Protein AF-A0A8S9UC37-F1 (afdb_monomer_lite)

pLDDT: mean 93.23, std 8.64, range [55.53, 98.81]

Secondary structure (DSSP, 8-state):
-HHHHHHHHHHHTTS--SS-HHHHHHHHHHTT-HHHHHHHHHTT---HHHHHHHHHHHHHTT-HHHHHHHHHTS-S-HHHHHHHHHHHHHHT-HHHHHHHHHHS---HHHHHHHHHT--SHHHHHHHHTT-SS-HHHHHHHHHHHHTSSS-----HHHHHHHHHHHHHTT-S-HHHHHHHHHHH-

Radius of gyration: 19.65 Å; chains: 1; bounding box: 46×25×57 Å

Organism: Phytophthora infestans (NCBI:txid4787)

Structure (mmCIF, N/CA/C/O backbone):
data_AF-A0A8S9UC37-F1
#
_entry.id   AF-A0A8S9UC37-F1
#
loop_
_atom_site.group_PDB
_atom_site.id
_atom_site.type_symbol
_atom_site.label_atom_id
_atom_site.label_alt_id
_atom_site.label_comp_id
_atom_site.label_asym_id
_atom_site.label_entity_id
_atom_site.label_seq_id
_atom_site.pdbx_PDB_ins_code
_atom_site.Cartn_x
_atom_site.Cartn_y
_atom_site.Cartn_z
_atom_site.occupancy
_atom_site.B_iso_or_equiv
_atom_site.auth_seq_id
_atom_site.auth_comp_id
_atom_site.auth_asym_id
_atom_site.auth_atom_id
_atom_site.pdbx_PDB_model_num
ATOM 1 N N . MET A 1 1 ? -15.842 -9.615 30.401 1.00 56.16 1 MET A N 1
ATOM 2 C CA . MET A 1 1 ? -14.984 -8.544 29.844 1.00 56.16 1 MET A CA 1
ATOM 3 C C . MET A 1 1 ? -15.684 -7.182 29.713 1.00 56.16 1 MET A C 1
ATOM 5 O O . MET A 1 1 ? -14.999 -6.189 29.887 1.00 56.16 1 MET A O 1
ATOM 9 N N . GLY A 1 2 ? -17.007 -7.090 29.486 1.00 69.25 2 GLY A N 1
ATOM 10 C CA . GLY A 1 2 ? -17.680 -5.801 29.212 1.00 69.25 2 GLY A CA 1
ATOM 11 C C . GLY A 1 2 ? -17.675 -4.750 30.337 1.00 69.25 2 GLY A C 1
ATOM 12 O O . GLY A 1 2 ? -17.334 -3.606 30.082 1.00 69.25 2 GLY A O 1
ATOM 13 N N . GLN A 1 3 ? -17.979 -5.119 31.588 1.00 77.38 3 GLN A N 1
ATOM 14 C CA . GLN A 1 3 ? -18.141 -4.126 32.670 1.00 77.38 3 GLN A CA 1
ATOM 15 C C . GLN A 1 3 ? -16.841 -3.389 33.037 1.00 77.38 3 GLN A C 1
ATOM 17 O O . GLN A 1 3 ? -16.865 -2.190 33.283 1.00 77.38 3 GLN A O 1
ATOM 22 N N . VAL A 1 4 ? -15.696 -4.084 33.039 1.00 82.81 4 VAL A N 1
ATOM 23 C CA . VAL A 1 4 ? -14.391 -3.463 33.335 1.00 82.81 4 VAL A CA 1
ATOM 24 C C . VAL A 1 4 ? -13.968 -2.517 32.207 1.00 82.81 4 VAL A C 1
ATOM 26 O O . VAL A 1 4 ? -13.532 -1.402 32.479 1.00 82.81 4 VAL A O 1
ATOM 29 N N . ALA A 1 5 ? -14.143 -2.931 30.946 1.00 83.69 5 ALA A N 1
ATOM 30 C CA . ALA A 1 5 ? -13.851 -2.087 29.787 1.00 83.69 5 ALA A CA 1
ATOM 31 C C . ALA A 1 5 ? -14.729 -0.825 29.764 1.00 83.69 5 ALA A C 1
ATOM 33 O O . ALA A 1 5 ? -14.234 0.257 29.464 1.00 83.69 5 ALA A O 1
ATOM 34 N N . ASP A 1 6 ? -16.001 -0.941 30.151 1.00 83.19 6 ASP A N 1
ATOM 35 C CA . ASP A 1 6 ? -16.931 0.188 30.229 1.00 83.19 6 ASP A CA 1
ATOM 36 C C . ASP A 1 6 ? -16.517 1.222 31.285 1.00 83.19 6 ASP A C 1
ATOM 38 O O . ASP A 1 6 ? -16.594 2.427 31.031 1.00 83.19 6 ASP A O 1
ATOM 42 N N . CYS A 1 7 ? -16.026 0.765 32.443 1.00 83.06 7 CYS A N 1
ATOM 43 C CA . CYS A 1 7 ? -15.493 1.652 33.477 1.00 83.06 7 CYS A CA 1
ATOM 44 C C . CYS A 1 7 ? -14.281 2.450 32.975 1.00 83.06 7 CYS A C 1
ATOM 46 O O . CYS A 1 7 ? -14.187 3.648 33.231 1.00 83.06 7 CYS A O 1
ATOM 48 N N . ILE A 1 8 ? -13.372 1.800 32.240 1.00 86.00 8 ILE A N 1
ATOM 49 C CA . ILE A 1 8 ? -12.149 2.432 31.722 1.00 86.00 8 ILE A CA 1
ATOM 50 C C . ILE A 1 8 ? -12.467 3.360 30.540 1.00 86.00 8 ILE A C 1
ATOM 52 O O . ILE A 1 8 ? -11.929 4.463 30.465 1.00 86.00 8 ILE A O 1
ATOM 56 N N . TYR A 1 9 ? -13.385 2.963 29.653 1.00 84.56 9 TYR A N 1
ATOM 57 C CA . TYR A 1 9 ? -13.811 3.762 28.498 1.00 84.56 9 TYR A CA 1
ATOM 58 C C . TYR A 1 9 ? -14.269 5.165 28.909 1.00 84.56 9 TYR A C 1
ATOM 60 O O . TYR A 1 9 ? -13.834 6.152 28.322 1.00 84.56 9 TYR A O 1
ATOM 68 N N . GLY A 1 10 ? -15.079 5.263 29.970 1.00 78.25 10 GLY A N 1
ATOM 69 C CA . GLY A 1 10 ? -15.561 6.549 30.470 1.00 78.25 10 GLY A CA 1
ATOM 70 C C . GLY A 1 10 ? -14.456 7.485 30.970 1.00 78.25 10 GLY A C 1
ATOM 71 O O . GLY A 1 10 ? -14.670 8.694 30.968 1.00 78.25 10 GLY A O 1
ATOM 72 N N . VAL A 1 11 ? -13.299 6.955 31.380 1.00 82.00 11 VAL A N 1
ATOM 73 C CA . VAL A 1 11 ? -12.124 7.753 31.770 1.00 82.00 11 VAL A CA 1
ATOM 74 C C . VAL A 1 11 ? -11.398 8.256 30.522 1.00 82.00 11 VAL A C 1
ATOM 76 O O . VAL A 1 11 ? -11.174 9.457 30.396 1.00 82.00 11 VAL A O 1
ATOM 79 N N . ILE A 1 12 ? -11.130 7.360 29.566 1.00 79.06 12 ILE A N 1
ATOM 80 C CA . ILE A 1 12 ? -10.406 7.665 28.320 1.00 79.06 12 ILE A CA 1
ATOM 81 C C . ILE A 1 12 ? -11.115 8.754 27.502 1.00 79.06 12 ILE A C 1
ATOM 83 O O . ILE A 1 12 ? -10.455 9.614 26.931 1.00 79.06 12 ILE A O 1
ATOM 87 N N . THR A 1 13 ? -12.451 8.753 27.456 1.00 73.50 13 THR A N 1
ATOM 88 C CA . THR A 1 13 ? -13.213 9.739 26.669 1.00 73.50 13 THR A CA 1
ATOM 89 C C . THR A 1 13 ? -13.468 11.067 27.385 1.00 73.50 13 THR A C 1
ATOM 91 O O . THR A 1 13 ? -13.999 11.983 26.765 1.00 73.50 13 THR A O 1
ATOM 94 N N . LYS A 1 14 ? -13.195 11.162 28.695 1.00 71.31 14 LYS A N 1
ATOM 95 C CA . LYS A 1 14 ? -13.488 12.357 29.512 1.00 71.31 14 LYS A CA 1
ATOM 96 C C . LYS A 1 14 ? -12.249 13.138 29.936 1.00 71.31 14 LYS A C 1
ATOM 98 O O . LYS A 1 14 ? -12.403 14.270 30.382 1.00 71.31 14 LYS A O 1
ATOM 103 N N . GLN A 1 15 ? -11.061 12.543 29.880 1.00 58.41 15 GLN A N 1
ATOM 104 C CA . GLN A 1 15 ? -9.838 13.264 30.214 1.00 58.41 15 GLN A CA 1
ATOM 105 C C . GLN A 1 15 ? -9.460 14.241 29.096 1.00 58.41 15 GLN A C 1
ATOM 107 O O . GLN A 1 15 ? -9.420 13.859 27.927 1.00 58.41 15 GLN A O 1
ATOM 112 N N . ASP A 1 16 ? -9.099 15.467 29.487 1.00 55.53 16 ASP A N 1
ATOM 113 C CA . ASP A 1 16 ? -8.190 16.336 28.730 1.00 55.53 16 ASP A CA 1
ATOM 114 C C . ASP A 1 16 ? -6.805 15.665 28.717 1.00 55.53 16 ASP A C 1
ATOM 116 O O . ASP A 1 16 ? -5.908 16.010 29.486 1.00 55.53 16 ASP A O 1
ATOM 120 N N . ASN A 1 17 ? -6.662 14.598 27.932 1.00 57.28 17 ASN A N 1
ATOM 121 C CA . ASN A 1 17 ? -5.388 13.908 27.772 1.00 57.28 17 ASN A CA 1
ATOM 122 C C . ASN A 1 17 ? -4.424 14.765 26.943 1.00 57.28 17 ASN A C 1
ATOM 124 O O . ASN A 1 17 ? -4.836 15.473 26.026 1.00 57.28 17 ASN A O 1
ATOM 128 N N . GLU A 1 18 ? -3.122 14.628 27.211 1.00 61.69 18 GLU A N 1
ATOM 129 C CA . GLU A 1 18 ? -2.061 15.202 26.366 1.00 61.69 18 GLU A CA 1
ATOM 130 C C . GLU A 1 18 ? -2.131 14.678 24.921 1.00 61.69 18 GLU A C 1
ATOM 132 O O . GLU A 1 18 ? -1.716 15.361 23.989 1.00 61.69 18 GLU A O 1
ATOM 137 N N . THR A 1 19 ? -2.670 13.468 24.732 1.00 64.56 19 THR A N 1
ATOM 138 C CA . THR A 1 19 ? -2.911 12.858 23.421 1.00 64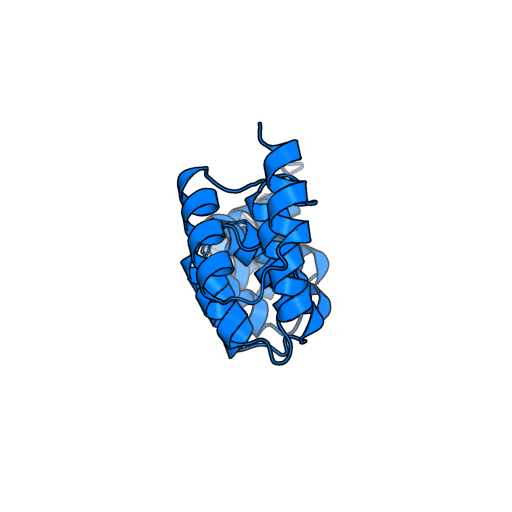.56 19 THR A CA 1
ATOM 139 C C . THR A 1 19 ? -4.410 12.879 23.098 1.00 64.56 19 THR A C 1
ATOM 141 O O . THR A 1 19 ? -5.192 12.277 23.844 1.00 64.56 19 THR A O 1
ATOM 144 N N . PRO A 1 20 ? -4.835 13.526 21.998 1.00 84.94 20 PRO A N 1
ATOM 145 C CA . PRO A 1 20 ? -6.217 13.490 21.531 1.00 84.94 20 PRO A CA 1
ATOM 146 C C . PRO A 1 20 ? -6.745 12.055 21.388 1.00 84.94 20 PRO A C 1
ATOM 148 O O . PRO A 1 20 ? -6.020 11.149 20.976 1.00 84.94 20 PRO A O 1
ATOM 151 N N . PHE A 1 21 ? -8.031 11.833 21.685 1.00 87.06 21 PHE A N 1
ATOM 152 C CA . PHE A 1 21 ? -8.667 10.511 21.556 1.00 87.06 21 PHE A CA 1
ATOM 153 C C . PHE A 1 21 ? -8.484 9.898 20.156 1.00 87.06 21 PHE A C 1
ATOM 155 O O . PHE A 1 21 ? -8.353 8.683 20.010 1.00 87.06 21 PHE A O 1
ATOM 162 N N . GLU A 1 22 ? -8.472 10.738 19.125 1.00 90.19 22 GLU A N 1
ATOM 163 C CA . GLU A 1 22 ? -8.278 10.323 17.737 1.00 90.19 22 GLU A CA 1
ATOM 164 C C . GLU A 1 22 ? -6.894 9.699 17.532 1.00 90.19 22 GLU A C 1
ATOM 166 O O . GLU A 1 22 ? -6.801 8.622 16.946 1.00 90.19 22 GLU A O 1
ATOM 171 N N . ASP A 1 23 ? -5.842 10.304 18.087 1.00 91.50 23 ASP A N 1
ATOM 172 C CA . ASP A 1 23 ? -4.480 9.765 18.039 1.00 91.50 23 ASP A CA 1
ATOM 173 C C . ASP A 1 23 ? -4.388 8.448 18.808 1.00 91.50 23 ASP A C 1
ATOM 175 O O . ASP A 1 23 ? -3.800 7.485 18.320 1.00 91.50 23 ASP A O 1
ATOM 179 N N . PHE A 1 24 ? -5.033 8.357 19.975 1.00 91.56 24 PHE A N 1
ATOM 180 C CA . PHE A 1 24 ? -5.138 7.098 20.714 1.00 91.56 24 PHE A CA 1
ATOM 181 C C . PHE A 1 24 ? -5.794 5.996 19.865 1.00 91.56 24 PHE A C 1
ATOM 183 O O . PHE A 1 24 ? -5.256 4.894 19.756 1.00 91.56 24 PHE A O 1
ATOM 190 N N . PHE A 1 25 ? -6.921 6.294 19.215 1.00 94.75 25 PHE A N 1
ATOM 191 C CA . PHE A 1 25 ? -7.618 5.352 18.338 1.00 94.75 25 PHE A CA 1
ATOM 192 C C . PHE A 1 25 ? -6.752 4.934 17.140 1.00 94.75 25 PHE A C 1
ATOM 194 O O . PHE A 1 25 ? -6.721 3.758 16.778 1.00 94.75 25 PHE A O 1
ATOM 201 N N . VAL A 1 26 ? -6.037 5.876 16.523 1.00 96.31 26 VAL A N 1
ATOM 202 C CA . VAL A 1 26 ? -5.150 5.608 15.382 1.00 96.31 26 VAL A CA 1
ATOM 203 C C . VAL A 1 26 ? -3.938 4.772 15.801 1.00 96.31 26 VAL A C 1
ATOM 205 O O . VAL A 1 26 ? -3.588 3.828 15.094 1.00 96.31 26 VAL A O 1
ATOM 208 N N . ASN A 1 27 ? -3.342 5.046 16.962 1.00 95.62 27 ASN A N 1
ATOM 209 C CA . ASN A 1 27 ? -2.208 4.280 17.486 1.00 95.62 27 ASN A CA 1
ATOM 210 C C . ASN A 1 27 ? -2.609 2.842 17.824 1.00 95.62 27 ASN A C 1
ATOM 212 O O . ASN A 1 27 ? -1.924 1.907 17.423 1.00 95.62 27 ASN A O 1
ATOM 216 N N . LEU A 1 28 ? -3.779 2.643 18.445 1.00 96.75 28 LEU A N 1
ATOM 217 C CA . LEU A 1 28 ? -4.317 1.300 18.689 1.00 96.75 28 LEU A CA 1
ATOM 218 C C . LEU A 1 28 ? -4.424 0.468 17.400 1.00 96.75 28 LEU A C 1
ATOM 220 O O . LEU A 1 28 ? -4.266 -0.755 17.436 1.00 96.75 28 LEU A O 1
ATOM 224 N N . ALA A 1 29 ? -4.716 1.120 16.272 1.00 97.88 29 ALA A N 1
ATOM 225 C CA . ALA A 1 29 ? -4.817 0.462 14.980 1.00 97.88 29 ALA A CA 1
ATOM 226 C C . ALA A 1 29 ? -3.446 0.021 14.442 1.00 97.88 29 ALA A C 1
ATOM 228 O O . ALA A 1 29 ? -3.330 -1.103 13.954 1.00 97.88 29 ALA A O 1
ATOM 229 N N . GLY A 1 30 ? -2.416 0.862 14.577 1.00 97.56 30 GLY A N 1
ATOM 230 C CA . GLY A 1 30 ? -1.025 0.515 14.257 1.00 97.56 30 GLY A CA 1
ATOM 231 C C . GLY A 1 30 ? -0.417 -0.543 15.176 1.00 97.56 30 GLY A C 1
ATOM 232 O O . GLY A 1 30 ? 0.375 -1.374 14.735 1.00 97.56 30 GLY A O 1
ATOM 233 N N . ASP A 1 31 ? -0.847 -0.571 16.434 1.00 97.75 31 ASP A N 1
ATOM 234 C CA . ASP A 1 31 ? -0.403 -1.553 17.426 1.00 97.75 31 ASP A CA 1
ATOM 235 C C . ASP A 1 31 ? -1.137 -2.903 17.308 1.00 97.75 31 ASP A C 1
ATOM 237 O O . ASP A 1 31 ? -0.769 -3.875 17.966 1.00 97.75 31 ASP A O 1
ATOM 241 N N . GLY A 1 32 ? -2.179 -2.988 16.472 1.00 97.69 32 GLY A N 1
ATOM 242 C CA . GLY A 1 32 ? -2.879 -4.242 16.184 1.00 97.69 32 GLY A CA 1
ATOM 243 C C . GLY A 1 32 ? -4.016 -4.595 17.148 1.00 97.69 32 GLY A C 1
ATOM 244 O O . GLY A 1 32 ? -4.500 -5.727 17.136 1.00 97.69 32 GLY A O 1
ATOM 245 N N . TYR A 1 33 ? -4.509 -3.656 17.964 1.00 97.56 33 TYR A N 1
ATOM 246 C CA . TYR A 1 33 ? -5.575 -3.912 18.945 1.00 97.56 33 TYR A CA 1
ATOM 247 C C . TYR A 1 33 ? -6.982 -3.982 18.316 1.00 97.56 33 TYR A C 1
ATOM 249 O O . TYR A 1 33 ? -7.887 -3.224 18.678 1.00 97.56 33 TYR A O 1
ATOM 257 N N . ALA A 1 34 ? -7.204 -4.925 17.395 1.00 97.06 34 ALA A N 1
ATOM 258 C CA . ALA A 1 34 ? -8.442 -5.055 16.619 1.00 97.06 34 ALA A CA 1
ATOM 259 C C . ALA A 1 34 ? -9.710 -5.159 17.486 1.00 97.06 34 ALA A C 1
ATOM 261 O O . ALA A 1 34 ? -10.691 -4.469 17.214 1.00 97.06 34 ALA A O 1
ATOM 262 N N . ASN A 1 35 ? -9.675 -5.940 18.572 1.00 95.69 35 ASN A N 1
ATOM 263 C CA . ASN A 1 35 ? -10.806 -6.074 19.502 1.00 95.69 35 ASN A CA 1
ATOM 264 C C . ASN A 1 35 ? -11.157 -4.748 20.195 1.00 95.69 35 ASN A C 1
ATOM 266 O O . ASN A 1 35 ? -12.332 -4.446 20.411 1.00 95.69 35 ASN A O 1
ATOM 270 N N . THR A 1 36 ? -10.147 -3.942 20.535 1.00 94.69 36 THR A N 1
ATOM 271 C CA . THR A 1 36 ? -10.351 -2.623 21.147 1.00 94.69 36 THR A CA 1
ATOM 272 C C . THR A 1 36 ? -10.946 -1.656 20.132 1.00 94.69 36 THR A C 1
ATOM 274 O O . THR A 1 36 ? -11.923 -0.978 20.444 1.00 94.69 36 THR A O 1
ATOM 277 N N . ILE A 1 37 ? -10.431 -1.635 18.899 1.00 96.19 37 ILE A N 1
ATOM 278 C CA . ILE A 1 37 ? -11.011 -0.811 17.832 1.00 96.19 37 ILE A CA 1
ATOM 279 C C . ILE A 1 37 ? -12.458 -1.236 17.552 1.00 96.19 37 ILE A C 1
ATOM 281 O O . ILE A 1 37 ? -13.329 -0.378 17.424 1.00 96.19 37 ILE A O 1
ATOM 285 N N . GLU A 1 38 ? -12.755 -2.537 17.514 1.00 95.88 38 GLU A N 1
ATOM 286 C CA . GLU A 1 38 ? -14.122 -3.027 17.319 1.00 95.88 38 GLU A CA 1
ATOM 287 C C . GLU A 1 38 ? -15.047 -2.584 18.465 1.00 95.88 38 GLU A C 1
ATOM 289 O O . GLU A 1 38 ? -16.174 -2.135 18.230 1.00 95.88 38 GLU A O 1
ATOM 294 N N . PHE A 1 39 ? -14.571 -2.655 19.711 1.00 94.19 39 PHE A N 1
ATOM 295 C CA . PHE A 1 39 ? -15.300 -2.151 20.871 1.00 94.19 39 PHE A CA 1
ATOM 296 C C . PHE A 1 39 ? -15.603 -0.648 20.746 1.00 94.19 39 PHE A C 1
ATOM 298 O O . PHE A 1 39 ? -16.760 -0.242 20.891 1.00 94.19 39 PHE A O 1
ATOM 305 N N . LEU A 1 40 ? -14.600 0.171 20.411 1.00 94.19 40 LEU A N 1
ATOM 306 C CA . LEU A 1 40 ? -14.755 1.618 20.216 1.00 94.19 40 LEU A CA 1
ATOM 307 C C . LEU A 1 40 ? -15.693 1.932 19.036 1.00 94.19 40 LEU A C 1
ATOM 309 O O . LEU A 1 40 ? -16.574 2.788 19.144 1.00 94.19 40 LEU A O 1
ATOM 313 N N . TYR A 1 41 ? -15.592 1.179 17.940 1.00 95.19 41 TYR A N 1
ATOM 314 C CA . TYR A 1 41 ? -16.503 1.278 16.801 1.00 95.19 41 TYR A CA 1
ATOM 315 C C . TYR A 1 41 ? -17.954 1.017 17.224 1.00 95.19 41 TYR A C 1
ATOM 317 O O . TYR A 1 41 ? -18.850 1.807 16.912 1.00 95.19 41 TYR A O 1
ATOM 325 N N . ARG A 1 42 ? -18.214 -0.052 17.992 1.00 94.50 42 ARG A N 1
ATOM 326 C CA . ARG A 1 42 ? -19.559 -0.374 18.508 1.00 94.50 42 ARG A CA 1
ATOM 327 C C . ARG A 1 42 ? -20.113 0.722 19.426 1.00 94.50 42 ARG A C 1
ATOM 329 O O . ARG A 1 42 ? -21.328 0.914 19.444 1.00 94.50 42 ARG A O 1
ATOM 336 N N . ARG A 1 43 ? -19.245 1.477 20.108 1.00 91.19 43 ARG A N 1
ATOM 337 C CA . ARG A 1 43 ? -19.595 2.606 20.990 1.00 91.19 43 ARG A CA 1
ATOM 338 C C . ARG A 1 43 ? -19.853 3.936 20.279 1.00 91.19 43 ARG A C 1
ATOM 340 O O . ARG A 1 43 ? -20.316 4.866 20.927 1.00 91.19 43 ARG A O 1
ATOM 347 N N . GLY A 1 44 ? -19.653 4.010 18.964 1.00 92.00 44 GLY A N 1
ATOM 348 C CA . GLY A 1 44 ? -20.041 5.177 18.164 1.00 92.00 44 GLY A CA 1
ATOM 349 C C . GLY A 1 44 ? -18.893 5.882 17.450 1.00 92.00 44 GLY A C 1
ATOM 350 O O . GLY A 1 44 ? -19.169 6.742 16.618 1.00 92.00 44 GLY A O 1
ATOM 351 N N . HIS A 1 45 ? -17.641 5.473 17.670 1.00 92.44 45 HIS A N 1
ATOM 352 C CA . HIS A 1 45 ? -16.473 6.005 16.960 1.00 92.44 45 HIS A CA 1
ATOM 353 C C . HIS A 1 45 ? -16.402 5.443 15.529 1.00 92.44 45 HIS A C 1
ATOM 355 O O . HIS A 1 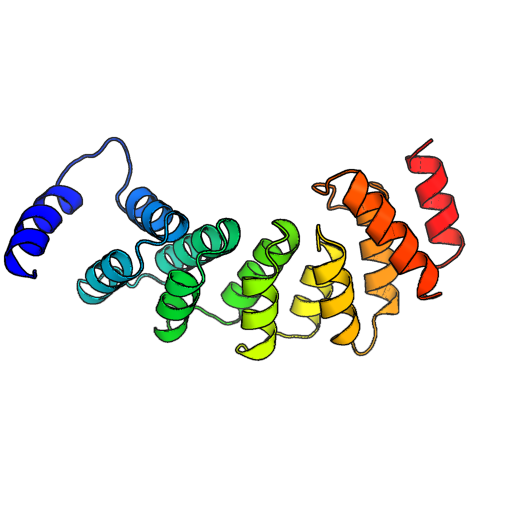45 ? -15.608 4.560 15.212 1.00 92.44 45 HIS A O 1
ATOM 361 N N . LYS A 1 46 ? -17.321 5.908 14.675 1.00 95.06 46 LYS A N 1
ATOM 362 C CA . LYS A 1 46 ? -17.572 5.389 13.315 1.00 95.06 46 LYS A CA 1
ATOM 363 C C . LYS A 1 46 ? -17.293 6.415 12.220 1.00 95.06 46 LYS A C 1
ATOM 365 O O . LYS A 1 46 ? -17.704 6.220 11.075 1.00 95.06 46 LYS A O 1
ATOM 370 N N . GLU A 1 47 ? -16.669 7.529 12.575 1.00 94.62 47 GLU A N 1
ATOM 371 C CA . GLU A 1 47 ? -16.376 8.609 11.643 1.00 94.62 47 GLU A CA 1
ATOM 372 C C . GLU A 1 47 ? -15.439 8.115 10.539 1.00 94.62 47 GLU A C 1
ATOM 374 O O . GLU A 1 47 ? -14.372 7.563 10.808 1.00 94.62 47 GLU A O 1
ATOM 379 N N . THR A 1 48 ? -15.827 8.320 9.278 1.00 94.62 48 THR A N 1
ATOM 380 C CA . THR A 1 48 ? -15.074 7.810 8.121 1.00 94.62 48 THR A CA 1
ATOM 381 C C . THR A 1 48 ? -13.634 8.323 8.094 1.00 94.62 48 THR A C 1
ATOM 383 O O . THR A 1 48 ? -12.733 7.582 7.710 1.00 94.62 48 THR A O 1
ATOM 386 N N . LYS A 1 49 ? -13.398 9.567 8.531 1.00 94.19 49 LYS A N 1
ATOM 387 C CA . LYS A 1 49 ? -12.053 10.152 8.596 1.00 94.19 49 LYS A CA 1
ATOM 388 C C . LYS A 1 49 ? -11.179 9.440 9.636 1.00 94.19 49 LYS A C 1
ATOM 390 O O . LYS A 1 49 ? -10.067 9.039 9.307 1.00 94.19 49 LYS A O 1
ATOM 395 N N . LEU A 1 50 ? -11.711 9.214 10.839 1.00 95.44 50 LEU A N 1
ATOM 396 C CA . LEU A 1 50 ? -11.027 8.495 11.918 1.00 95.44 50 LEU A CA 1
ATOM 397 C C . LEU A 1 50 ? -10.677 7.058 11.507 1.00 95.44 50 LEU A C 1
ATOM 399 O O . LEU A 1 50 ? -9.526 6.640 11.617 1.00 95.44 50 LEU A O 1
ATOM 403 N N . LEU A 1 51 ? -11.652 6.329 10.954 1.00 97.31 51 LEU A N 1
ATOM 404 C CA . LEU A 1 51 ? -11.436 4.976 10.432 1.00 97.31 51 LEU A CA 1
ATOM 405 C C . LEU A 1 51 ? -10.413 4.960 9.294 1.00 97.31 51 LEU A C 1
ATOM 407 O O . LEU A 1 51 ? -9.615 4.034 9.200 1.00 97.31 51 LEU A O 1
ATOM 411 N N . GLY A 1 52 ? -10.409 5.993 8.451 1.00 97.06 52 GLY A N 1
ATOM 412 C CA . GLY A 1 52 ? -9.420 6.162 7.398 1.00 97.06 52 GLY A CA 1
ATOM 413 C C . GLY A 1 52 ? -8.000 6.309 7.941 1.00 97.06 52 GLY A C 1
ATOM 414 O O . GLY A 1 52 ? -7.094 5.699 7.381 1.00 97.06 52 GLY A O 1
ATOM 415 N N . TYR A 1 53 ? -7.774 7.101 8.991 1.00 96.12 53 TYR A N 1
ATOM 416 C CA . TYR A 1 53 ? -6.439 7.237 9.593 1.00 96.12 53 TYR A CA 1
ATOM 417 C C . TYR A 1 53 ? -5.991 5.966 10.309 1.00 96.12 53 TYR A C 1
ATOM 419 O O . TYR A 1 53 ? -4.847 5.547 10.153 1.00 96.12 53 TYR A O 1
ATOM 427 N N . ALA A 1 54 ? -6.906 5.316 11.028 1.00 97.69 54 ALA A N 1
ATOM 428 C CA . ALA A 1 54 ? -6.647 4.025 11.653 1.00 97.69 54 ALA A CA 1
ATOM 429 C C . ALA A 1 54 ? -6.273 2.955 10.614 1.00 97.69 54 ALA A C 1
ATOM 431 O O . ALA A 1 54 ? -5.343 2.183 10.830 1.00 97.69 54 ALA A O 1
ATOM 432 N N . LEU A 1 55 ? -6.952 2.946 9.461 1.00 98.00 55 LEU A N 1
ATOM 433 C CA . LEU A 1 55 ? -6.652 2.036 8.358 1.00 98.00 55 LEU A CA 1
ATOM 434 C C . LEU A 1 55 ? -5.237 2.248 7.805 1.00 98.00 55 LEU A C 1
ATOM 436 O O . LEU A 1 55 ? -4.511 1.274 7.629 1.00 98.00 55 LEU A O 1
ATOM 440 N N . ASP A 1 56 ? -4.834 3.498 7.563 1.00 97.31 56 ASP A N 1
ATOM 441 C CA . ASP A 1 56 ? -3.482 3.805 7.082 1.00 97.31 56 ASP A CA 1
ATOM 442 C C . ASP A 1 56 ? -2.419 3.371 8.097 1.00 97.31 56 ASP A C 1
ATOM 444 O O . ASP A 1 56 ? -1.425 2.759 7.717 1.00 97.31 56 ASP A O 1
ATOM 448 N N . ASN A 1 57 ? -2.633 3.643 9.389 1.00 97.50 57 ASN A N 1
ATOM 449 C CA . ASN A 1 57 ? -1.671 3.295 10.435 1.00 97.50 57 ASN A CA 1
ATOM 450 C C . ASN A 1 57 ? -1.527 1.770 10.590 1.00 97.50 57 ASN A C 1
ATOM 452 O O . ASN A 1 57 ? -0.412 1.248 10.588 1.00 97.50 57 ASN A O 1
ATOM 456 N N . ALA A 1 58 ? -2.652 1.045 10.586 1.00 98.19 58 ALA A N 1
ATOM 457 C CA . ALA A 1 58 ? -2.670 -0.415 10.560 1.00 98.19 58 ALA A CA 1
ATOM 458 C C . ALA A 1 58 ? -1.903 -0.972 9.354 1.00 98.19 58 ALA A C 1
ATOM 460 O O . ALA A 1 58 ? -1.106 -1.894 9.488 1.00 98.19 58 ALA A O 1
ATOM 461 N N . VAL A 1 59 ? -2.100 -0.389 8.172 1.00 97.69 59 VAL A N 1
ATOM 462 C CA . VAL A 1 59 ? -1.421 -0.806 6.941 1.00 97.69 59 VAL A CA 1
ATOM 463 C C . VAL A 1 59 ? 0.073 -0.531 6.996 1.00 97.69 59 VAL A C 1
ATOM 465 O O . VAL A 1 59 ? 0.839 -1.394 6.580 1.00 97.69 59 VAL A O 1
ATOM 468 N N . CYS A 1 60 ? 0.502 0.618 7.523 1.00 95.81 60 CYS A N 1
ATOM 469 C CA . CYS A 1 60 ? 1.915 0.952 7.719 1.00 95.81 60 CYS A CA 1
ATOM 470 C C . CYS A 1 60 ? 2.629 -0.016 8.673 1.00 95.81 60 CYS A C 1
ATOM 472 O O . CYS A 1 60 ? 3.821 -0.265 8.493 1.00 95.81 60 CYS A O 1
ATOM 474 N N . ALA A 1 61 ? 1.904 -0.576 9.643 1.00 95.94 61 ALA A N 1
ATOM 475 C CA . ALA A 1 61 ? 2.408 -1.537 10.621 1.00 95.94 61 ALA A CA 1
ATOM 476 C C . ALA A 1 61 ? 2.088 -3.012 10.282 1.00 95.94 61 ALA A C 1
ATOM 478 O O . ALA A 1 61 ? 2.340 -3.890 11.100 1.00 95.94 61 ALA A O 1
ATOM 479 N N . ASP A 1 62 ? 1.542 -3.292 9.092 1.00 96.31 62 ASP A N 1
ATOM 480 C CA . ASP A 1 62 ? 1.125 -4.633 8.637 1.00 96.31 62 ASP A CA 1
ATOM 481 C C . ASP A 1 62 ? 0.099 -5.342 9.561 1.00 96.31 62 ASP A C 1
ATOM 483 O O . ASP A 1 62 ? 0.042 -6.568 9.675 1.00 96.31 62 ASP A O 1
ATOM 487 N N . GLN A 1 63 ? -0.770 -4.568 10.218 1.00 98.19 63 GLN A N 1
ATOM 488 C CA . GLN A 1 63 ? -1.806 -5.063 11.131 1.00 98.19 63 GLN A CA 1
ATOM 489 C C . GLN A 1 63 ? -3.049 -5.545 10.379 1.00 98.19 63 GLN A C 1
ATOM 491 O O . GLN A 1 63 ? -4.096 -4.889 10.311 1.00 98.19 63 GLN A O 1
ATOM 496 N N . MET A 1 64 ? -2.943 -6.744 9.814 1.00 98.31 64 MET A N 1
ATOM 497 C CA . MET A 1 64 ? -3.965 -7.317 8.938 1.00 98.31 64 MET A CA 1
ATOM 498 C C . MET A 1 64 ? -5.329 -7.560 9.608 1.00 98.31 64 MET A C 1
ATOM 500 O O . MET A 1 64 ? -6.360 -7.502 8.935 1.00 98.31 64 MET A O 1
ATOM 504 N N . GLU A 1 65 ? -5.376 -7.833 10.914 1.00 98.25 65 GLU A N 1
ATOM 505 C CA . GLU A 1 65 ? -6.651 -8.001 11.630 1.00 98.25 65 GLU A CA 1
ATOM 506 C C . GLU A 1 65 ? -7.426 -6.689 11.738 1.00 98.25 65 GLU A C 1
ATOM 508 O O . GLU A 1 65 ? -8.626 -6.656 11.459 1.00 98.25 65 GLU A O 1
ATOM 513 N N . VAL A 1 66 ? -6.729 -5.598 12.064 1.00 98.44 66 VAL A N 1
ATOM 514 C CA . VAL A 1 66 ? -7.320 -4.260 12.133 1.00 98.44 66 VAL A CA 1
ATOM 515 C C . VAL A 1 66 ? -7.784 -3.813 10.751 1.00 98.44 66 VAL A C 1
ATOM 517 O O . VAL A 1 66 ? -8.919 -3.354 10.613 1.00 98.44 66 VAL A O 1
ATOM 520 N N . LEU A 1 67 ? -6.955 -4.015 9.719 1.00 98.44 67 LEU A N 1
ATOM 521 C CA . LEU A 1 67 ? -7.303 -3.728 8.326 1.00 98.44 67 LEU A CA 1
ATOM 522 C C . LEU A 1 67 ? -8.620 -4.408 7.935 1.00 98.44 67 LEU A C 1
ATOM 524 O O . LEU A 1 67 ? -9.555 -3.746 7.474 1.00 98.44 67 LEU A O 1
ATOM 528 N N . ARG A 1 68 ? -8.714 -5.729 8.144 1.00 98.19 68 ARG A N 1
ATOM 529 C CA . ARG A 1 68 ? -9.916 -6.509 7.812 1.00 98.19 68 ARG A CA 1
ATOM 530 C C . ARG A 1 68 ? -11.133 -6.024 8.585 1.00 98.19 68 ARG A C 1
ATOM 532 O O . ARG A 1 68 ? -12.198 -5.851 7.993 1.00 98.19 68 ARG A O 1
ATOM 539 N N . MET A 1 69 ? -10.974 -5.785 9.885 1.00 97.38 69 MET A N 1
ATOM 540 C CA . MET A 1 69 ? -12.064 -5.325 10.735 1.00 97.38 69 MET A CA 1
ATOM 541 C C . MET A 1 69 ? -12.587 -3.964 10.253 1.00 97.38 69 MET A C 1
ATOM 543 O O . MET A 1 69 ? -13.785 -3.845 9.997 1.00 97.38 69 MET A O 1
ATOM 547 N N . ILE A 1 70 ? -11.717 -2.976 10.011 1.00 97.69 70 ILE A N 1
ATOM 548 C CA . ILE A 1 70 ? -12.137 -1.646 9.541 1.00 97.69 70 ILE A CA 1
ATOM 549 C C . ILE A 1 70 ? -12.842 -1.734 8.181 1.00 97.69 70 ILE A C 1
ATOM 551 O O . ILE A 1 70 ? -13.907 -1.135 8.013 1.00 97.69 70 ILE A O 1
ATOM 555 N N . LEU A 1 71 ? -12.314 -2.497 7.219 1.00 97.31 71 LEU A N 1
ATOM 556 C CA . LEU A 1 71 ? -12.950 -2.633 5.902 1.00 97.31 71 LEU A CA 1
ATOM 557 C C . LEU A 1 71 ? -14.300 -3.355 5.970 1.00 97.31 71 LEU A C 1
ATOM 559 O O . LEU A 1 71 ? -15.227 -2.976 5.252 1.00 97.31 71 LEU A O 1
ATOM 563 N N . SER A 1 72 ? -14.456 -4.320 6.882 1.00 96.69 72 SER A N 1
ATOM 564 C CA . SER A 1 72 ? -15.724 -5.038 7.077 1.00 96.69 72 SER A CA 1
ATOM 565 C C . SER A 1 72 ? -16.878 -4.132 7.523 1.00 96.69 72 SER A C 1
ATOM 567 O O . SER A 1 72 ? -18.044 -4.469 7.327 1.00 96.69 72 SER A O 1
ATOM 569 N N . THR A 1 73 ? -16.577 -2.946 8.066 1.00 95.62 73 THR A N 1
ATOM 570 C CA . THR A 1 73 ? -17.600 -1.964 8.459 1.00 95.62 73 THR A CA 1
ATOM 571 C C . THR A 1 73 ? -18.346 -1.351 7.270 1.00 95.62 73 THR A C 1
ATOM 573 O O . THR A 1 73 ? -19.411 -0.761 7.464 1.00 95.62 73 THR A O 1
ATOM 576 N N . GLY A 1 74 ? -17.774 -1.414 6.060 1.00 95.00 74 GLY A N 1
ATOM 577 C CA . GLY A 1 74 ? -18.304 -0.757 4.860 1.00 95.00 74 GLY A CA 1
ATOM 578 C C . GLY A 1 74 ? -18.297 0.778 4.913 1.00 95.00 74 GLY A C 1
ATOM 579 O O . GLY A 1 74 ? -18.889 1.422 4.051 1.00 95.00 74 GLY A O 1
ATOM 580 N N . ARG A 1 75 ? -17.659 1.386 5.924 1.00 95.50 75 ARG A N 1
ATOM 581 C CA . ARG A 1 75 ? -17.640 2.848 6.134 1.00 95.50 75 ARG A CA 1
ATOM 582 C C . ARG A 1 75 ? -16.544 3.569 5.351 1.00 95.50 75 ARG A C 1
ATOM 584 O O . ARG A 1 75 ? -16.619 4.789 5.202 1.00 95.50 75 ARG A O 1
ATOM 591 N N . VAL A 1 76 ? -15.525 2.840 4.899 1.00 94.88 76 VAL A N 1
ATOM 592 C CA . VAL A 1 76 ? -14.389 3.391 4.152 1.00 94.88 76 VAL A CA 1
ATOM 593 C C . VAL A 1 76 ? -14.747 3.480 2.669 1.00 94.88 76 VAL A C 1
ATOM 595 O O . VAL A 1 76 ? -15.220 2.515 2.072 1.00 94.88 76 VAL A O 1
ATOM 598 N N . THR A 1 77 ? -14.537 4.651 2.069 1.00 94.81 77 THR A N 1
ATOM 599 C CA . THR A 1 77 ? -14.825 4.885 0.648 1.00 94.81 77 THR A CA 1
ATOM 600 C C . THR A 1 77 ? -13.797 4.198 -0.256 1.00 94.81 77 THR A C 1
ATOM 602 O O . THR A 1 77 ? -12.659 3.963 0.147 1.00 94.81 77 THR A O 1
ATOM 605 N N . GLN A 1 78 ? -14.164 3.915 -1.510 1.00 94.00 78 GLN A N 1
ATOM 606 C CA . GLN A 1 78 ? -13.238 3.301 -2.476 1.00 94.00 78 GLN A CA 1
ATOM 607 C C . GLN A 1 78 ? -12.037 4.201 -2.802 1.00 94.00 78 GLN A C 1
ATOM 609 O O . GLN A 1 78 ? -10.920 3.708 -2.941 1.00 94.00 78 GLN A O 1
ATOM 614 N N . ASP A 1 79 ? -12.233 5.521 -2.851 1.00 95.12 79 ASP A N 1
ATOM 615 C CA . ASP A 1 79 ? -11.125 6.468 -3.024 1.00 95.12 79 ASP A CA 1
ATOM 616 C C . ASP A 1 79 ? -10.126 6.366 -1.872 1.00 95.12 79 ASP A C 1
ATOM 618 O O . ASP A 1 79 ? -8.915 6.336 -2.098 1.00 95.12 79 ASP A O 1
ATOM 622 N N . ARG A 1 80 ? -10.631 6.240 -0.637 1.00 96.81 80 ARG A N 1
ATOM 623 C CA . ARG A 1 80 ? -9.782 6.071 0.539 1.00 96.81 80 ARG A CA 1
ATOM 624 C C . ARG A 1 80 ? -9.041 4.737 0.515 1.00 96.81 80 ARG A C 1
ATOM 626 O O . ARG A 1 80 ? -7.852 4.726 0.800 1.00 96.81 80 ARG A O 1
ATOM 633 N N . ILE A 1 81 ? -9.699 3.650 0.113 1.00 97.25 81 ILE A N 1
ATOM 634 C CA . ILE A 1 81 ? -9.056 2.338 -0.049 1.00 97.25 81 ILE A CA 1
ATOM 635 C C . ILE A 1 81 ? -7.899 2.402 -1.061 1.00 97.25 81 ILE A C 1
ATOM 637 O O . ILE A 1 81 ? -6.835 1.835 -0.814 1.00 97.25 81 ILE A O 1
ATOM 641 N N . GLY A 1 82 ? -8.066 3.116 -2.177 1.00 97.94 82 GLY A N 1
ATOM 642 C CA . GLY A 1 82 ? -6.983 3.297 -3.145 1.00 97.94 82 GLY A CA 1
ATOM 643 C C . GLY A 1 82 ? -5.812 4.130 -2.623 1.00 97.94 82 GLY A C 1
ATOM 644 O O . GLY A 1 82 ? -4.666 3.832 -2.951 1.00 97.94 82 GLY A O 1
ATOM 645 N N . GLU A 1 83 ? -6.074 5.142 -1.793 1.00 97.50 83 GLU A N 1
ATOM 646 C CA . GLU A 1 83 ? -5.008 5.888 -1.109 1.00 97.50 83 GLU A CA 1
ATOM 647 C C . GLU A 1 83 ? -4.266 4.996 -0.106 1.00 97.50 83 GLU A C 1
ATOM 649 O O . GLU A 1 83 ? -3.038 4.972 -0.072 1.00 97.50 83 GLU A O 1
ATOM 654 N N . THR A 1 84 ? -4.998 4.180 0.650 1.00 98.00 84 THR A N 1
ATOM 655 C CA . THR A 1 84 ? -4.412 3.194 1.559 1.00 98.00 84 THR A CA 1
ATOM 656 C C . THR A 1 84 ? -3.553 2.166 0.807 1.00 98.00 84 THR A C 1
ATOM 658 O O . THR A 1 84 ? -2.476 1.812 1.283 1.00 98.00 84 THR A O 1
ATOM 661 N N . LEU A 1 85 ? -3.959 1.722 -0.391 1.00 98.62 85 LEU A N 1
ATOM 662 C CA . LEU A 1 85 ? -3.137 0.854 -1.247 1.00 98.62 85 LEU A CA 1
ATOM 663 C C . LEU A 1 85 ? -1.813 1.529 -1.642 1.00 98.62 85 LEU A C 1
ATOM 665 O O . LEU A 1 85 ? -0.757 0.895 -1.592 1.00 98.62 85 LEU A O 1
ATOM 669 N N . LEU A 1 86 ? -1.856 2.812 -2.014 1.00 98.12 86 LEU A N 1
ATOM 670 C CA . LEU A 1 86 ? -0.652 3.589 -2.310 1.00 98.12 86 LEU A CA 1
ATOM 671 C C . LEU A 1 86 ? 0.274 3.657 -1.086 1.00 98.12 86 LEU A C 1
ATOM 673 O O . LEU A 1 86 ? 1.482 3.460 -1.218 1.00 98.12 86 LEU A O 1
ATOM 677 N N . ILE A 1 87 ? -0.279 3.896 0.104 1.00 97.31 87 ILE A N 1
ATOM 678 C CA . ILE A 1 87 ? 0.481 3.931 1.360 1.00 97.31 87 ILE A CA 1
ATOM 679 C C . ILE A 1 87 ? 1.114 2.566 1.655 1.00 97.31 87 ILE A C 1
ATOM 681 O O . ILE A 1 87 ? 2.317 2.508 1.907 1.00 97.31 87 ILE A O 1
ATOM 685 N N . ALA A 1 88 ? 0.360 1.470 1.531 1.00 98.00 88 ALA A N 1
ATOM 686 C CA . ALA A 1 88 ? 0.873 0.109 1.700 1.00 98.00 88 ALA A CA 1
ATOM 687 C C . ALA A 1 88 ? 2.080 -0.167 0.790 1.00 98.00 88 ALA A C 1
ATOM 689 O O . ALA A 1 88 ? 3.125 -0.643 1.243 1.00 98.00 88 ALA A O 1
ATOM 690 N N . ALA A 1 89 ? 1.954 0.192 -0.493 1.00 98.19 89 ALA A N 1
ATOM 691 C CA . ALA A 1 89 ? 2.999 0.001 -1.490 1.00 98.19 89 ALA A CA 1
ATOM 692 C C . ALA A 1 89 ? 4.261 0.819 -1.175 1.00 98.19 89 ALA A C 1
ATOM 694 O O . ALA A 1 89 ? 5.376 0.306 -1.305 1.00 98.19 89 ALA A O 1
ATOM 695 N N . ARG A 1 90 ? 4.091 2.061 -0.704 1.00 96.50 90 ARG A N 1
ATOM 696 C CA . ARG A 1 90 ? 5.190 2.944 -0.280 1.00 96.50 90 ARG A CA 1
ATOM 697 C C . ARG A 1 90 ? 5.887 2.439 0.981 1.00 96.50 90 ARG A C 1
ATOM 699 O O . ARG A 1 90 ? 7.111 2.474 1.066 1.00 96.50 90 ARG A O 1
ATOM 706 N N . HIS A 1 91 ? 5.139 1.928 1.952 1.00 95.25 91 HIS A N 1
ATOM 707 C CA . HIS A 1 91 ? 5.721 1.351 3.168 1.00 95.25 91 HIS A CA 1
ATOM 708 C C . HIS A 1 91 ? 6.372 -0.014 2.931 1.00 95.25 91 HIS A C 1
ATOM 710 O O . HIS A 1 91 ? 7.201 -0.447 3.726 1.00 95.25 91 HIS A O 1
ATOM 716 N N . GLY A 1 92 ? 6.073 -0.656 1.801 1.00 95.81 92 GLY A N 1
ATOM 717 C CA . GLY A 1 92 ? 6.670 -1.935 1.454 1.00 95.81 92 GLY A CA 1
ATOM 718 C C . GLY A 1 92 ? 5.965 -3.127 2.092 1.00 95.81 92 GLY A C 1
ATOM 719 O O . GLY A 1 92 ? 6.536 -4.216 2.138 1.00 95.81 92 GLY A O 1
ATOM 720 N N . ASN A 1 93 ? 4.731 -2.938 2.558 1.00 96.88 93 ASN A N 1
ATOM 721 C CA . ASN A 1 93 ? 3.967 -3.980 3.225 1.00 96.88 93 ASN A CA 1
ATOM 722 C C . ASN A 1 93 ? 3.189 -4.768 2.173 1.00 96.88 93 ASN A C 1
ATOM 724 O O . ASN A 1 93 ? 2.250 -4.262 1.557 1.00 96.88 93 ASN A O 1
ATOM 728 N N . PHE A 1 94 ? 3.625 -6.003 1.926 1.00 98.00 94 PHE A N 1
ATOM 729 C CA . PHE A 1 94 ? 3.080 -6.833 0.854 1.00 98.00 94 PHE A CA 1
ATOM 730 C C . PHE A 1 94 ? 1.684 -7.370 1.187 1.00 98.00 94 PHE A C 1
ATOM 732 O O . PHE A 1 94 ? 0.792 -7.282 0.347 1.00 98.00 94 PHE A O 1
ATOM 739 N N . SER A 1 95 ? 1.471 -7.865 2.412 1.00 98.44 95 SER A N 1
ATOM 740 C CA . SER A 1 95 ? 0.199 -8.465 2.845 1.00 98.44 95 SER A CA 1
ATOM 741 C C . SER A 1 95 ? -1.006 -7.525 2.663 1.00 98.44 95 SER A C 1
ATOM 743 O O . SER A 1 95 ? -2.019 -7.959 2.107 1.00 98.44 95 SER A O 1
ATOM 745 N N . PRO A 1 96 ? -0.925 -6.228 3.034 1.00 98.50 96 PRO A N 1
ATOM 746 C CA . PRO A 1 96 ? -2.011 -5.285 2.818 1.00 98.50 96 PRO A CA 1
ATOM 747 C C . PRO A 1 96 ? -2.208 -4.978 1.332 1.00 98.50 96 PRO A C 1
ATOM 749 O O . PRO A 1 96 ? -3.347 -4.913 0.881 1.00 98.50 96 PRO A O 1
ATOM 752 N N . VAL A 1 97 ? -1.128 -4.837 0.547 1.00 98.75 97 VAL A N 1
ATOM 753 C CA . VAL A 1 97 ? -1.230 -4.629 -0.910 1.00 98.75 97 VAL A CA 1
ATOM 754 C C . VAL A 1 97 ? -1.977 -5.782 -1.570 1.00 98.75 97 VAL A C 1
ATOM 756 O O . VAL A 1 97 ? -2.938 -5.552 -2.307 1.00 98.75 97 VAL A O 1
ATOM 759 N N . GLU A 1 98 ? -1.547 -7.014 -1.307 1.00 98.69 98 GLU A N 1
ATOM 760 C CA . GLU A 1 98 ? -2.154 -8.209 -1.883 1.00 98.69 98 GLU A CA 1
ATOM 761 C C . GLU A 1 98 ? -3.637 -8.290 -1.517 1.00 98.69 98 GLU A C 1
ATOM 763 O O . GLU A 1 98 ? -4.492 -8.396 -2.402 1.00 98.69 98 GLU A O 1
ATOM 768 N N . PHE A 1 99 ? -3.948 -8.143 -0.227 1.00 98.56 99 PHE A N 1
ATOM 769 C CA . PHE A 1 99 ? -5.316 -8.200 0.266 1.00 98.56 99 PHE A CA 1
ATOM 770 C C . PHE A 1 99 ? -6.211 -7.133 -0.372 1.00 98.56 99 PHE A C 1
ATOM 772 O O . PHE A 1 99 ? -7.307 -7.458 -0.832 1.00 98.56 99 PHE A O 1
ATOM 779 N N . LEU A 1 100 ? -5.766 -5.873 -0.418 1.00 98.38 100 LEU A N 1
ATOM 780 C CA . LEU A 1 100 ? -6.556 -4.768 -0.964 1.00 98.38 100 LEU A CA 1
ATOM 781 C C . LEU A 1 100 ? -6.839 -4.966 -2.455 1.00 98.38 100 LEU A C 1
ATOM 783 O O . LEU A 1 100 ? -7.980 -4.793 -2.878 1.00 98.38 100 LEU A O 1
ATOM 787 N N . VAL A 1 101 ? -5.836 -5.381 -3.234 1.00 98.25 101 VAL A N 1
ATOM 788 C CA . VAL A 1 101 ? -5.992 -5.649 -4.673 1.00 98.25 101 VAL A CA 1
ATOM 789 C C . VAL A 1 101 ? -6.954 -6.810 -4.933 1.00 98.25 101 VAL A C 1
ATOM 791 O O . VAL A 1 101 ? -7.736 -6.747 -5.875 1.00 98.25 101 VAL A O 1
ATOM 794 N N . GLN A 1 102 ? -6.932 -7.855 -4.102 1.00 97.62 102 GLN A N 1
ATOM 795 C CA . GLN A 1 102 ? -7.798 -9.026 -4.282 1.00 97.62 102 GLN A CA 1
ATOM 796 C C . GLN A 1 102 ? -9.237 -8.811 -3.793 1.00 97.62 102 GLN A C 1
ATOM 798 O O . GLN A 1 102 ? -10.157 -9.430 -4.321 1.00 97.62 102 GLN A O 1
ATOM 803 N N . ASN A 1 103 ? -9.441 -7.969 -2.775 1.00 96.81 103 ASN A N 1
ATOM 804 C CA . ASN A 1 103 ? -10.715 -7.895 -2.045 1.00 96.81 103 ASN A CA 1
ATOM 805 C C . ASN A 1 103 ? -11.438 -6.546 -2.178 1.00 96.81 103 ASN A C 1
ATOM 807 O O . ASN A 1 103 ? -12.513 -6.375 -1.605 1.00 96.81 103 ASN A O 1
ATOM 811 N N . SER A 1 104 ? -10.876 -5.578 -2.906 1.00 95.81 104 SER A N 1
ATOM 812 C CA . SER A 1 104 ? -11.478 -4.251 -3.096 1.00 95.81 104 SER A CA 1
ATOM 813 C C . SER A 1 104 ? -11.617 -3.890 -4.570 1.00 95.81 104 SER A C 1
ATOM 815 O O . SER A 1 104 ? -10.957 -4.453 -5.440 1.00 95.81 104 SER A O 1
ATOM 817 N N . ARG A 1 105 ? -12.475 -2.909 -4.870 1.00 95.38 105 ARG A N 1
ATOM 818 C CA . ARG A 1 105 ? -12.638 -2.387 -6.232 1.00 95.38 105 ARG A CA 1
ATOM 819 C C . ARG A 1 105 ? -11.569 -1.332 -6.503 1.00 95.38 105 ARG A C 1
ATOM 821 O O . ARG A 1 105 ? -11.840 -0.136 -6.447 1.00 95.38 105 ARG A O 1
ATOM 828 N N . ILE A 1 106 ? -10.356 -1.795 -6.780 1.00 96.94 106 ILE A N 1
ATOM 829 C CA . ILE A 1 106 ? -9.230 -0.939 -7.153 1.00 96.94 106 ILE A CA 1
ATOM 830 C C . ILE A 1 106 ? -9.314 -0.617 -8.647 1.00 96.94 106 ILE A C 1
ATOM 832 O O . ILE A 1 106 ? -9.431 -1.509 -9.481 1.00 96.94 106 ILE A O 1
ATOM 836 N N . SER A 1 107 ? -9.271 0.669 -8.984 1.00 96.38 107 SER A N 1
ATOM 837 C CA . SER A 1 107 ? -9.180 1.128 -10.374 1.00 96.38 107 SER A CA 1
ATOM 838 C C . SER A 1 107 ? -7.760 0.994 -10.923 1.00 96.38 107 SER A C 1
ATOM 840 O O . SER A 1 107 ? -6.791 1.145 -10.178 1.00 96.38 107 SER A O 1
ATOM 842 N N . ASP A 1 108 ? -7.619 0.872 -12.243 1.00 95.75 108 ASP A N 1
ATOM 843 C CA . ASP A 1 108 ? -6.314 0.870 -12.921 1.00 95.75 108 ASP A CA 1
ATOM 844 C C . ASP A 1 108 ? -5.439 2.052 -12.518 1.00 95.75 108 ASP A C 1
ATOM 846 O O . ASP A 1 108 ? -4.239 1.908 -12.307 1.00 95.75 108 ASP A O 1
ATOM 850 N N . ARG A 1 109 ? -6.035 3.240 -12.357 1.00 96.69 109 ARG A N 1
ATOM 851 C CA . ARG A 1 109 ? -5.309 4.437 -11.919 1.00 96.69 109 ARG A CA 1
ATOM 852 C C . ARG A 1 109 ? -4.707 4.257 -10.523 1.00 96.69 109 ARG A C 1
ATOM 854 O O . ARG A 1 109 ? -3.597 4.727 -10.283 1.00 96.69 109 ARG A O 1
ATOM 861 N N . GLN A 1 110 ? -5.434 3.629 -9.602 1.00 97.81 110 GLN A N 1
ATOM 862 C CA . GLN A 1 110 ? -4.944 3.349 -8.250 1.00 97.81 110 GLN A CA 1
ATOM 863 C C . GLN A 1 110 ? -3.854 2.269 -8.280 1.00 97.81 110 GLN A C 1
ATOM 865 O O . GLN A 1 110 ? -2.810 2.462 -7.659 1.00 97.81 110 GLN A O 1
ATOM 870 N N . THR A 1 111 ? -4.034 1.203 -9.068 1.00 98.31 111 THR A N 1
ATOM 871 C CA . THR A 1 111 ? -3.017 0.153 -9.265 1.00 98.31 111 THR A CA 1
ATOM 872 C C . THR A 1 111 ? -1.728 0.722 -9.862 1.00 98.31 111 THR A C 1
ATOM 874 O O . THR A 1 111 ? -0.646 0.466 -9.333 1.00 98.31 111 THR A O 1
ATOM 877 N N . LYS A 1 112 ? -1.831 1.561 -10.905 1.00 98.31 112 LYS A N 1
ATOM 878 C CA . LYS A 1 112 ? -0.694 2.251 -11.541 1.00 98.31 112 LYS A CA 1
ATOM 879 C C . LYS A 1 112 ? 0.065 3.117 -10.542 1.00 98.31 112 LYS A C 1
ATOM 881 O O . LYS A 1 112 ? 1.266 2.932 -10.373 1.00 98.31 112 LYS A O 1
ATOM 886 N N . LYS A 1 113 ? -0.635 3.979 -9.797 1.00 97.62 113 LYS A N 1
ATOM 887 C CA . LYS A 1 113 ? -0.010 4.811 -8.754 1.00 97.62 113 LYS A CA 1
ATOM 888 C C . LYS A 1 113 ? 0.706 3.980 -7.690 1.00 97.62 113 LYS A C 1
ATOM 890 O O . LYS A 1 113 ? 1.813 4.334 -7.290 1.00 97.62 113 LYS A O 1
ATOM 895 N N . ALA A 1 114 ? 0.091 2.895 -7.220 1.00 98.25 114 ALA A N 1
ATOM 896 C CA . ALA A 1 114 ? 0.705 2.016 -6.230 1.00 98.25 114 ALA A CA 1
ATOM 897 C C . ALA A 1 114 ? 1.965 1.332 -6.786 1.00 98.25 114 ALA A C 1
ATOM 899 O O . ALA A 1 114 ? 2.990 1.304 -6.109 1.00 98.25 114 ALA A O 1
ATOM 900 N N . PHE A 1 115 ? 1.925 0.858 -8.035 1.00 98.69 115 PHE A N 1
ATOM 901 C CA . PHE A 1 115 ? 3.078 0.268 -8.718 1.00 98.69 115 PHE A CA 1
ATOM 902 C C . PHE A 1 115 ? 4.229 1.270 -8.878 1.00 98.69 115 PHE A C 1
ATOM 904 O O . PHE A 1 115 ? 5.368 0.966 -8.526 1.00 98.69 115 PHE A O 1
ATOM 911 N N . GLU A 1 116 ? 3.924 2.481 -9.344 1.00 98.31 116 GLU A N 1
ATOM 912 C CA . GLU A 1 116 ? 4.895 3.559 -9.562 1.00 98.31 116 GLU A CA 1
ATOM 913 C C . GLU A 1 116 ? 5.652 3.951 -8.285 1.00 98.31 116 GLU A C 1
ATOM 915 O O . GLU A 1 116 ? 6.792 4.408 -8.357 1.00 98.31 116 GLU A O 1
ATOM 920 N N . ASN A 1 117 ? 5.028 3.771 -7.117 1.00 97.62 117 ASN A N 1
ATOM 921 C CA . ASN A 1 117 ? 5.555 4.173 -5.812 1.00 97.62 117 ASN A CA 1
ATOM 922 C C . ASN A 1 117 ? 5.899 2.975 -4.906 1.00 97.62 117 ASN A C 1
ATOM 924 O O . ASN A 1 117 ? 6.139 3.156 -3.712 1.00 97.62 117 ASN A O 1
ATOM 928 N N . ALA A 1 118 ? 5.915 1.755 -5.443 1.00 97.94 118 ALA A N 1
ATOM 929 C CA . ALA A 1 118 ? 6.227 0.557 -4.677 1.00 97.94 118 ALA A CA 1
ATOM 930 C C . ALA A 1 118 ? 7.682 0.586 -4.184 1.00 97.94 118 ALA A C 1
ATOM 932 O O . ALA A 1 118 ? 8.607 0.684 -4.988 1.00 97.94 118 ALA A O 1
ATOM 933 N N . SER A 1 119 ? 7.898 0.456 -2.873 1.00 96.75 119 SER A N 1
ATOM 934 C CA . SER A 1 119 ? 9.246 0.508 -2.283 1.00 96.75 119 SER A CA 1
ATOM 935 C C . SER A 1 119 ? 9.949 -0.846 -2.176 1.00 96.75 119 SER A C 1
ATOM 937 O O . SER A 1 119 ? 11.110 -0.911 -1.765 1.00 96.75 119 SER A O 1
ATOM 939 N N . LYS A 1 120 ? 9.255 -1.928 -2.549 1.00 97.62 120 LYS A N 1
ATOM 940 C CA . LYS A 1 120 ? 9.747 -3.309 -2.505 1.00 97.62 120 LYS A CA 1
ATOM 941 C C . LYS A 1 120 ? 9.593 -3.991 -3.850 1.00 97.62 120 LYS A C 1
ATOM 943 O O . LYS A 1 120 ? 8.506 -3.968 -4.432 1.00 97.62 120 LYS A O 1
ATOM 948 N N . LEU A 1 121 ? 10.627 -4.719 -4.272 1.00 98.31 121 LEU A N 1
ATOM 949 C CA . LEU A 1 121 ? 10.606 -5.491 -5.518 1.00 98.31 121 LEU A CA 1
ATOM 950 C C . LEU A 1 121 ? 9.417 -6.464 -5.596 1.00 98.31 121 LEU A C 1
ATOM 952 O O . LEU A 1 121 ? 8.830 -6.631 -6.665 1.00 98.31 121 LEU A O 1
ATOM 956 N N . ALA A 1 122 ? 9.064 -7.117 -4.484 1.00 98.50 122 ALA A N 1
ATOM 957 C CA . ALA A 1 122 ? 7.948 -8.063 -4.440 1.00 98.50 122 ALA A CA 1
ATOM 958 C C . ALA A 1 122 ? 6.613 -7.396 -4.816 1.00 98.50 122 ALA A C 1
ATOM 960 O O . ALA A 1 122 ? 5.855 -7.938 -5.618 1.00 98.50 122 ALA A O 1
ATOM 961 N N . ILE A 1 123 ? 6.375 -6.185 -4.306 1.00 98.69 123 ILE A N 1
ATOM 962 C CA . ILE A 1 123 ? 5.182 -5.390 -4.615 1.00 98.69 123 ILE A CA 1
ATOM 963 C C . ILE A 1 123 ? 5.220 -4.916 -6.068 1.00 98.69 123 ILE A C 1
ATOM 965 O O . ILE A 1 123 ? 4.218 -5.042 -6.766 1.00 98.69 123 ILE A O 1
ATOM 969 N N . SER A 1 124 ? 6.370 -4.434 -6.558 1.00 98.56 124 SER A N 1
ATOM 970 C CA . SER A 1 124 ? 6.510 -4.019 -7.961 1.00 98.56 124 SER A CA 1
ATOM 971 C C . SER A 1 124 ? 6.182 -5.161 -8.925 1.00 98.56 124 SER A C 1
ATOM 973 O O . SER A 1 124 ? 5.446 -4.957 -9.884 1.00 98.56 124 SER A O 1
ATOM 975 N N . LYS A 1 125 ? 6.686 -6.375 -8.663 1.00 98.75 125 LYS A N 1
ATOM 976 C CA . LYS A 1 125 ? 6.372 -7.562 -9.473 1.00 98.75 125 LYS A CA 1
ATOM 977 C C . LYS A 1 125 ? 4.885 -7.893 -9.440 1.00 98.75 125 LYS A C 1
ATOM 979 O O . LYS A 1 125 ? 4.292 -8.098 -10.493 1.00 98.75 125 LYS A O 1
ATOM 984 N N . TYR A 1 126 ? 4.308 -7.933 -8.241 1.00 98.81 126 TYR A N 1
ATOM 985 C CA . TYR A 1 126 ? 2.902 -8.267 -8.054 1.00 98.81 126 TYR A CA 1
ATOM 986 C C . TYR A 1 126 ? 1.976 -7.272 -8.752 1.00 98.81 126 TYR A C 1
ATOM 988 O O . TYR A 1 126 ? 1.071 -7.687 -9.460 1.00 98.81 126 TYR A O 1
ATOM 996 N N . LEU A 1 127 ? 2.213 -5.968 -8.590 1.00 98.69 127 LEU A N 1
ATOM 997 C CA . LEU A 1 127 ? 1.356 -4.948 -9.188 1.00 98.69 127 LEU A CA 1
ATOM 998 C C . LEU A 1 127 ? 1.557 -4.828 -10.701 1.00 98.69 127 LEU A C 1
ATOM 1000 O O . LEU A 1 127 ? 0.575 -4.587 -11.391 1.00 98.69 127 LEU A O 1
ATOM 1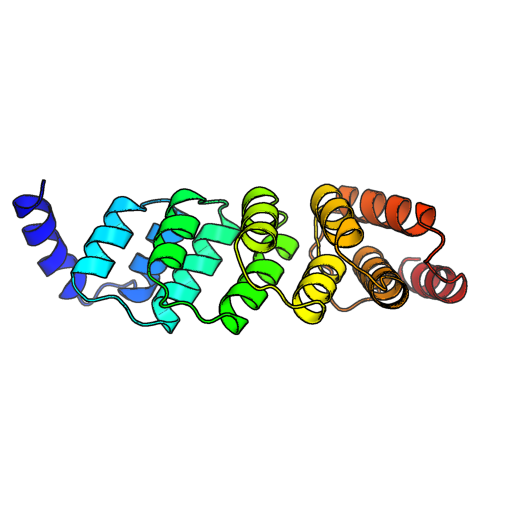004 N N . LEU A 1 128 ? 2.773 -5.041 -11.228 1.00 98.62 128 LEU A N 1
ATOM 1005 C CA . LEU A 1 128 ? 3.006 -5.053 -12.680 1.00 98.62 128 LEU A CA 1
ATOM 1006 C C . LEU A 1 128 ? 2.151 -6.115 -13.381 1.00 98.62 128 LEU A C 1
ATOM 1008 O O . LEU A 1 128 ? 1.595 -5.842 -14.437 1.00 98.62 128 LEU A O 1
ATOM 1012 N N . ASP A 1 129 ? 2.016 -7.294 -12.770 1.00 98.06 129 ASP A N 1
ATOM 1013 C CA . ASP A 1 129 ? 1.173 -8.392 -13.264 1.00 98.06 129 ASP A CA 1
ATOM 1014 C C . ASP A 1 129 ? -0.326 -8.033 -13.318 1.00 98.06 129 ASP A C 1
ATOM 1016 O O . ASP A 1 129 ? -1.110 -8.725 -13.959 1.00 98.06 129 ASP A O 1
ATOM 1020 N N . LYS A 1 130 ? -0.742 -6.947 -12.653 1.00 97.62 130 LYS A N 1
ATOM 1021 C CA . LYS A 1 130 ? -2.132 -6.459 -12.631 1.00 97.62 130 LYS A CA 1
ATOM 1022 C C . LYS A 1 130 ? -2.380 -5.271 -13.558 1.00 97.62 130 LYS A C 1
ATOM 1024 O O . LYS A 1 130 ? -3.464 -4.699 -13.510 1.00 97.62 130 LYS A O 1
ATOM 1029 N N . LEU A 1 131 ? -1.389 -4.855 -14.346 1.00 97.25 131 LEU A N 1
ATOM 1030 C CA . LEU A 1 131 ? -1.513 -3.721 -15.262 1.00 97.25 131 LEU A CA 1
ATOM 1031 C C . LEU A 1 131 ? -1.750 -4.193 -16.699 1.00 97.25 131 LEU A C 1
ATOM 1033 O O . LEU A 1 131 ? -0.929 -4.921 -17.249 1.00 97.25 131 LEU A O 1
ATOM 1037 N N . ASP A 1 132 ? -2.804 -3.677 -17.334 1.00 92.50 132 ASP A N 1
ATOM 1038 C CA . ASP A 1 132 ? -3.109 -3.969 -18.743 1.00 92.50 132 ASP A CA 1
ATOM 1039 C C . ASP A 1 132 ? -2.193 -3.213 -19.725 1.00 92.50 132 ASP A C 1
ATOM 1041 O O . ASP A 1 132 ? -1.764 -3.756 -20.739 1.00 92.50 132 ASP A O 1
ATOM 1045 N N . ASP A 1 133 ? -1.849 -1.958 -19.410 1.00 95.44 133 ASP A N 1
ATOM 1046 C CA . ASP A 1 133 ? -0.906 -1.129 -20.176 1.00 95.44 133 ASP A CA 1
ATOM 1047 C C . ASP A 1 133 ? 0.123 -0.488 -19.228 1.00 95.44 133 ASP A C 1
ATOM 1049 O O . ASP A 1 133 ? -0.128 0.594 -18.667 1.00 95.44 133 ASP A O 1
ATOM 1053 N N . PRO A 1 134 ? 1.252 -1.182 -18.975 1.00 97.19 134 PRO A N 1
ATOM 1054 C CA . PRO A 1 134 ? 2.219 -0.779 -17.964 1.00 97.19 134 PRO A CA 1
ATOM 1055 C C . PRO A 1 134 ? 3.304 0.180 -18.462 1.00 97.19 134 PRO A C 1
ATOM 1057 O O . PRO A 1 134 ? 4.066 0.667 -17.631 1.00 97.19 134 PRO A O 1
ATOM 1060 N N . ALA A 1 135 ? 3.428 0.454 -19.767 1.00 97.38 135 ALA A N 1
ATOM 1061 C CA . ALA A 1 135 ? 4.623 1.103 -20.325 1.00 97.38 135 ALA A CA 1
ATOM 1062 C C . ALA A 1 135 ? 4.934 2.465 -19.673 1.00 97.38 135 ALA A C 1
ATOM 1064 O O . ALA A 1 135 ? 6.043 2.678 -19.181 1.00 97.38 135 ALA A O 1
ATOM 1065 N N . GLY A 1 136 ? 3.935 3.351 -19.587 1.00 97.62 136 GLY A N 1
ATOM 1066 C CA . GLY A 1 136 ? 4.095 4.655 -18.933 1.00 97.62 136 GLY A CA 1
ATOM 1067 C C . GLY A 1 136 ? 4.412 4.536 -17.439 1.00 97.62 136 GLY A C 1
ATOM 1068 O O . GLY A 1 136 ? 5.309 5.205 -16.933 1.00 97.62 136 GLY A O 1
ATOM 1069 N N . SER A 1 137 ? 3.741 3.623 -16.735 1.00 98.25 137 SER A N 1
ATOM 1070 C CA . SER A 1 137 ? 3.977 3.410 -15.305 1.00 98.25 137 SER A CA 1
ATOM 1071 C C . SER A 1 137 ? 5.341 2.769 -15.023 1.00 98.25 137 SER A C 1
ATOM 1073 O O . SER A 1 137 ? 5.940 3.055 -13.990 1.00 98.25 137 SER A O 1
ATOM 1075 N N . VAL A 1 138 ? 5.879 1.944 -15.930 1.00 98.50 138 VAL A N 1
ATOM 1076 C CA . VAL A 1 138 ? 7.242 1.391 -15.832 1.00 98.50 138 VAL A CA 1
ATOM 1077 C C . VAL A 1 138 ? 8.287 2.493 -15.974 1.00 98.50 138 VAL A C 1
ATOM 1079 O O . VAL A 1 138 ? 9.246 2.508 -15.202 1.00 98.50 138 VAL A O 1
ATOM 1082 N N . GLU A 1 139 ? 8.096 3.441 -16.895 1.00 97.88 139 GLU A N 1
ATOM 1083 C CA . GLU A 1 139 ? 8.952 4.628 -16.981 1.00 97.88 139 GLU A CA 1
ATOM 1084 C C . GLU A 1 139 ? 8.925 5.426 -15.668 1.00 97.88 139 GLU A C 1
ATOM 1086 O O . GLU A 1 139 ? 9.983 5.732 -15.110 1.00 97.88 139 GLU A O 1
ATOM 1091 N N . THR A 1 140 ? 7.739 5.725 -15.134 1.00 97.50 140 THR A N 1
ATOM 1092 C CA . THR A 1 140 ? 7.607 6.474 -13.876 1.00 97.50 140 THR A CA 1
ATOM 1093 C C . THR A 1 140 ? 8.221 5.724 -12.690 1.00 97.50 140 THR A C 1
ATOM 1095 O O . THR A 1 140 ? 8.986 6.319 -11.927 1.00 97.50 140 THR A O 1
ATOM 1098 N N . ALA A 1 141 ? 7.965 4.419 -12.557 1.00 97.81 141 ALA A N 1
ATOM 1099 C CA . ALA A 1 141 ? 8.570 3.575 -11.526 1.00 97.81 141 ALA A CA 1
ATOM 1100 C C . ALA A 1 141 ? 10.103 3.561 -11.632 1.00 97.81 141 ALA A C 1
ATOM 1102 O O . ALA A 1 141 ? 10.800 3.621 -10.617 1.00 97.81 141 ALA A O 1
ATOM 1103 N N . PHE A 1 142 ? 10.639 3.538 -12.858 1.00 97.94 142 PHE A N 1
ATOM 1104 C CA . PHE A 1 142 ? 12.078 3.579 -13.099 1.00 97.94 142 PHE A CA 1
ATOM 1105 C C . PHE A 1 142 ? 12.676 4.913 -12.651 1.00 97.94 142 PHE A C 1
ATOM 1107 O O . PHE A 1 142 ? 13.668 4.910 -11.923 1.00 97.94 142 PHE A O 1
ATOM 1114 N N . ARG A 1 143 ? 12.054 6.045 -13.009 1.00 96.56 143 ARG A N 1
ATOM 1115 C CA . ARG A 1 143 ?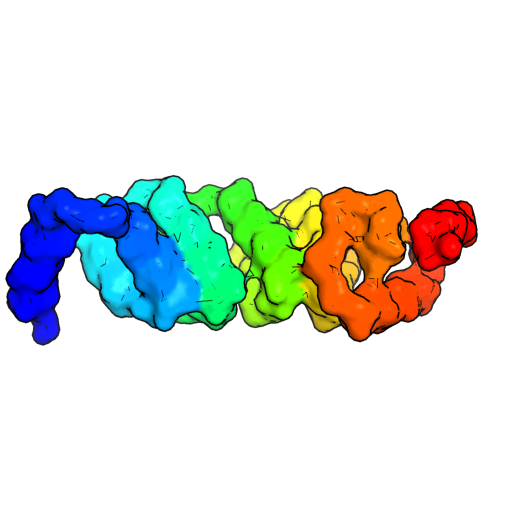 12.492 7.381 -12.562 1.00 96.56 143 ARG A CA 1
ATOM 1116 C C . ARG A 1 143 ? 12.453 7.506 -11.036 1.00 96.56 143 ARG A C 1
ATOM 1118 O O . ARG A 1 143 ? 13.419 7.975 -10.434 1.00 96.56 143 ARG A O 1
ATOM 1125 N N . ASN A 1 144 ? 11.391 7.020 -10.391 1.00 95.75 144 ASN A N 1
ATOM 1126 C CA . ASN A 1 144 ? 11.286 6.992 -8.927 1.00 95.75 144 ASN A CA 1
ATOM 1127 C C . ASN A 1 144 ? 12.415 6.156 -8.294 1.00 95.75 144 ASN A C 1
ATOM 1129 O O . ASN A 1 144 ? 13.154 6.655 -7.446 1.00 95.75 144 ASN A O 1
ATOM 1133 N N . ALA A 1 145 ? 12.640 4.925 -8.765 1.00 95.19 145 ALA A N 1
ATOM 1134 C CA . ALA A 1 145 ? 13.724 4.074 -8.267 1.00 95.19 145 ALA A CA 1
ATOM 1135 C C . ALA A 1 145 ? 15.123 4.653 -8.564 1.00 95.19 145 ALA A C 1
ATOM 1137 O O . ALA A 1 145 ? 16.046 4.490 -7.763 1.00 95.19 145 ALA A O 1
ATOM 1138 N N . ALA A 1 146 ? 15.295 5.385 -9.666 1.00 94.38 146 ALA A N 1
ATOM 1139 C CA . ALA A 1 146 ? 16.530 6.094 -9.995 1.00 94.38 146 ALA A CA 1
ATOM 1140 C C . ALA A 1 146 ? 16.735 7.370 -9.161 1.00 94.38 146 ALA A C 1
ATOM 1142 O O . ALA A 1 146 ? 17.858 7.847 -9.061 1.00 94.38 146 ALA A O 1
ATOM 1143 N N . GLY A 1 147 ? 15.709 7.871 -8.471 1.00 88.12 147 GLY A N 1
ATOM 1144 C CA . GLY A 1 147 ? 15.789 9.111 -7.694 1.00 88.12 147 GLY A CA 1
ATOM 1145 C C . GLY A 1 147 ? 15.647 10.381 -8.539 1.00 88.12 147 GLY A C 1
ATOM 1146 O O . GLY A 1 147 ? 15.849 11.473 -8.023 1.00 88.12 147 GLY A O 1
ATOM 1147 N N . SER A 1 148 ? 15.278 10.240 -9.815 1.00 85.31 148 SER A N 1
ATOM 1148 C CA . SER A 1 148 ? 14.943 11.338 -10.732 1.00 85.31 148 SER A CA 1
ATOM 1149 C C . SER A 1 148 ? 13.431 11.605 -10.815 1.00 85.31 148 SER A C 1
ATOM 1151 O O . SER A 1 148 ? 12.995 12.484 -11.555 1.00 85.31 148 SER A O 1
ATOM 1153 N N . GLY A 1 149 ? 12.625 10.827 -10.084 1.00 80.00 149 GLY A N 1
ATOM 1154 C CA . GLY A 1 149 ? 11.172 10.956 -9.991 1.00 80.00 149 GLY A CA 1
ATOM 1155 C C . GLY A 1 149 ? 10.687 11.664 -8.720 1.00 80.00 149 GLY A C 1
ATOM 1156 O O . GLY A 1 149 ? 11.450 12.303 -8.000 1.00 80.00 149 GLY A O 1
ATOM 1157 N N . HIS A 1 150 ? 9.391 11.541 -8.430 1.00 78.62 150 HIS A N 1
ATOM 1158 C CA . HIS A 1 150 ? 8.727 12.232 -7.314 1.00 78.62 150 HIS A CA 1
ATOM 1159 C C . HIS A 1 150 ? 8.702 11.433 -6.005 1.00 78.62 150 HIS A C 1
ATOM 1161 O O . HIS A 1 150 ? 8.314 11.971 -4.967 1.00 78.62 150 HIS A O 1
ATOM 1167 N N . TYR A 1 151 ? 9.105 10.161 -6.032 1.00 77.81 151 TYR A N 1
ATOM 1168 C CA . TYR A 1 151 ? 9.135 9.305 -4.851 1.00 77.81 151 TYR A CA 1
ATOM 1169 C C . TYR A 1 151 ? 10.502 8.648 -4.670 1.00 77.81 151 TYR A C 1
ATOM 1171 O O . TYR A 1 151 ? 10.957 7.891 -5.523 1.00 77.81 151 TYR A O 1
ATOM 1179 N N . THR A 1 152 ? 11.140 8.936 -3.534 1.00 71.81 152 THR A N 1
ATOM 1180 C CA . THR A 1 152 ? 12.532 8.556 -3.239 1.00 71.81 152 THR A CA 1
ATOM 1181 C C . THR A 1 152 ? 12.686 7.732 -1.958 1.00 71.81 152 THR A C 1
ATOM 1183 O O . THR A 1 152 ? 13.804 7.388 -1.577 1.00 71.81 152 THR A O 1
ATOM 1186 N N . LEU A 1 153 ? 11.583 7.376 -1.289 1.00 80.56 153 LEU A N 1
ATOM 1187 C CA . LEU A 1 153 ? 11.613 6.618 -0.033 1.00 80.56 153 LEU A CA 1
ATOM 1188 C C . LEU A 1 153 ? 11.735 5.112 -0.306 1.00 80.56 153 LEU A C 1
ATOM 1190 O O 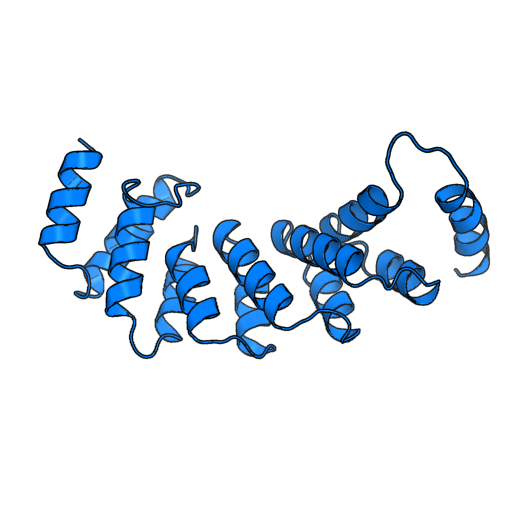. LEU A 1 153 ? 10.813 4.339 -0.075 1.00 80.56 153 LEU A O 1
ATOM 1194 N N . MET A 1 154 ? 12.891 4.696 -0.816 1.00 89.12 154 MET A N 1
ATOM 1195 C CA . MET A 1 154 ? 13.230 3.295 -1.056 1.00 89.12 154 MET A CA 1
ATOM 1196 C C . MET A 1 154 ? 14.639 3.015 -0.535 1.00 89.12 154 MET A C 1
ATOM 1198 O O . MET A 1 154 ? 15.564 3.791 -0.780 1.00 89.12 154 MET A O 1
ATOM 1202 N N . GLY A 1 155 ? 14.831 1.885 0.146 1.00 91.50 155 GLY A N 1
ATOM 1203 C CA . GLY A 1 155 ? 16.171 1.452 0.547 1.00 91.50 155 GLY A CA 1
ATOM 1204 C C . GLY A 1 155 ? 17.060 1.202 -0.676 1.00 91.50 155 GLY A C 1
ATOM 1205 O O . GLY A 1 155 ? 16.589 0.698 -1.694 1.00 91.50 155 GLY A O 1
ATOM 1206 N N . THR A 1 156 ? 18.355 1.520 -0.592 1.00 93.12 156 THR A N 1
ATOM 1207 C CA . THR A 1 156 ? 19.292 1.413 -1.728 1.00 93.12 156 THR A CA 1
ATOM 1208 C C . THR A 1 156 ? 19.299 0.027 -2.382 1.00 93.12 156 THR A C 1
ATOM 1210 O O . THR A 1 156 ? 19.328 -0.073 -3.607 1.00 93.12 156 THR A O 1
ATOM 1213 N N . SER A 1 157 ? 19.227 -1.046 -1.589 1.00 95.38 157 SER A N 1
ATOM 1214 C CA . SER A 1 157 ? 19.162 -2.420 -2.104 1.00 95.38 157 SER A CA 1
ATOM 1215 C C . SER A 1 157 ? 17.906 -2.673 -2.946 1.00 95.38 157 SER A C 1
ATOM 1217 O O . SER A 1 157 ? 18.006 -3.244 -4.032 1.00 95.38 157 SER A O 1
ATOM 1219 N N . GLU A 1 158 ? 16.746 -2.197 -2.489 1.00 96.69 158 GLU A N 1
ATOM 1220 C CA . GLU A 1 158 ? 15.471 -2.303 -3.209 1.00 96.69 158 GLU A CA 1
ATOM 1221 C C . GLU A 1 158 ? 15.476 -1.454 -4.475 1.00 96.69 158 GLU A C 1
ATOM 1223 O O . GLU A 1 158 ? 15.071 -1.940 -5.525 1.00 96.69 158 GLU A O 1
ATOM 1228 N N . ARG A 1 159 ? 16.023 -0.232 -4.425 1.00 95.12 159 ARG A N 1
ATOM 1229 C CA . ARG A 1 159 ? 16.185 0.616 -5.618 1.00 95.12 159 ARG A CA 1
ATOM 1230 C C . ARG A 1 159 ? 16.941 -0.119 -6.720 1.00 95.12 159 ARG A C 1
ATOM 1232 O O . ARG A 1 159 ? 16.462 -0.201 -7.847 1.00 95.12 159 ARG A O 1
ATOM 1239 N N . VAL A 1 160 ? 18.094 -0.707 -6.393 1.00 96.38 160 VAL A N 1
ATOM 1240 C CA . VAL A 1 160 ? 18.895 -1.483 -7.355 1.00 96.38 160 VAL A CA 1
ATOM 1241 C C . VAL A 1 160 ? 18.119 -2.695 -7.874 1.00 96.38 160 VAL A C 1
ATOM 1243 O O . VAL A 1 160 ? 18.160 -2.985 -9.072 1.00 96.38 160 VAL A O 1
ATOM 1246 N N . ALA A 1 161 ? 17.414 -3.408 -6.995 1.00 98.19 161 ALA A N 1
ATOM 1247 C CA . ALA A 1 161 ? 16.637 -4.586 -7.363 1.00 98.19 161 ALA A CA 1
ATOM 1248 C C . ALA A 1 161 ? 15.470 -4.238 -8.307 1.00 98.19 161 ALA A C 1
ATOM 1250 O O . ALA A 1 161 ? 15.284 -4.906 -9.327 1.00 98.19 161 ALA A O 1
ATOM 1251 N N . ILE A 1 162 ? 14.743 -3.158 -8.010 1.00 98.19 162 ILE A N 1
ATOM 1252 C CA . ILE A 1 162 ? 13.648 -2.625 -8.825 1.00 98.19 162 ILE A CA 1
ATOM 1253 C C . ILE A 1 162 ? 14.182 -2.132 -10.171 1.00 98.19 162 ILE A C 1
ATOM 1255 O O . ILE A 1 162 ? 13.651 -2.536 -11.198 1.00 98.19 162 ILE A O 1
ATOM 1259 N N . LEU A 1 163 ? 15.268 -1.352 -10.212 1.00 97.56 163 LEU A N 1
ATOM 1260 C CA . LEU A 1 163 ? 15.864 -0.890 -11.474 1.00 97.56 163 LEU A CA 1
ATOM 1261 C C . LEU A 1 163 ? 16.247 -2.061 -12.389 1.00 97.56 163 LEU A C 1
ATOM 1263 O O . LEU A 1 163 ? 15.889 -2.064 -13.567 1.00 97.56 163 LEU A O 1
ATOM 1267 N N . LYS A 1 164 ? 16.924 -3.085 -11.850 1.00 98.38 164 LYS A N 1
ATOM 1268 C CA . LYS A 1 164 ? 17.279 -4.299 -12.609 1.00 98.38 164 LYS A CA 1
ATOM 1269 C C . LYS A 1 164 ? 16.044 -5.011 -13.155 1.00 98.38 164 LYS A C 1
ATOM 1271 O O . LYS A 1 164 ? 16.042 -5.429 -14.310 1.00 98.38 164 LYS A O 1
ATOM 1276 N N . PHE A 1 165 ? 15.005 -5.135 -12.334 1.00 98.62 165 PHE A N 1
ATOM 1277 C CA . PHE A 1 165 ? 13.742 -5.740 -12.735 1.00 98.62 165 PHE A CA 1
ATOM 1278 C C . PHE A 1 165 ? 13.040 -4.939 -13.838 1.00 98.62 165 PHE A C 1
ATOM 1280 O O . PHE A 1 165 ? 12.678 -5.504 -14.865 1.00 98.62 165 PHE A O 1
ATOM 1287 N N . LEU A 1 166 ? 12.901 -3.623 -13.680 1.00 98.44 166 LEU A N 1
ATOM 1288 C CA . LEU A 1 166 ? 12.252 -2.771 -14.676 1.00 98.44 166 LEU A CA 1
ATOM 1289 C C . LEU A 1 166 ? 13.011 -2.802 -16.008 1.00 98.44 166 LEU A C 1
ATOM 1291 O O . LEU A 1 166 ? 12.386 -2.949 -17.056 1.00 98.44 166 LEU A O 1
ATOM 1295 N N . LEU A 1 167 ? 14.347 -2.789 -15.992 1.00 98.06 167 LEU A N 1
ATOM 1296 C CA . LEU A 1 167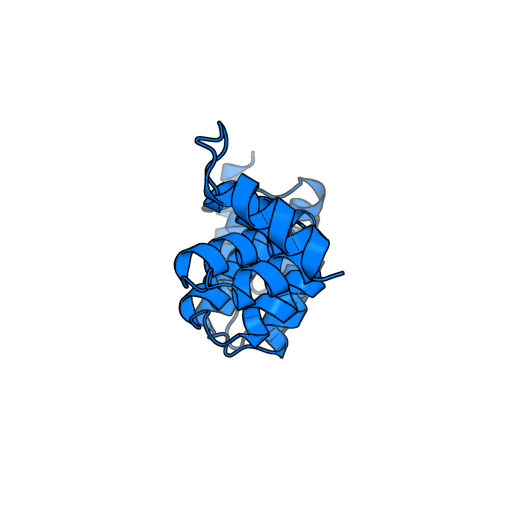 ? 15.155 -2.974 -17.205 1.00 98.06 167 LEU A CA 1
ATOM 1297 C C . LEU A 1 167 ? 14.901 -4.330 -17.877 1.00 98.06 167 LEU A C 1
ATOM 1299 O O . LEU A 1 167 ? 14.849 -4.400 -19.107 1.00 98.06 167 LEU A O 1
ATOM 1303 N N . SER A 1 168 ? 14.695 -5.403 -17.106 1.00 98.19 168 SER A N 1
ATOM 1304 C CA . SER A 1 168 ? 14.438 -6.726 -17.680 1.00 98.19 168 SER A CA 1
ATOM 1305 C C . SER A 1 168 ? 13.064 -6.845 -18.344 1.00 98.19 168 SER A C 1
ATOM 1307 O O . SER A 1 168 ? 12.880 -7.740 -19.165 1.00 98.19 168 SER A O 1
ATOM 1309 N N . THR A 1 169 ? 12.113 -5.951 -18.042 1.00 97.25 169 THR A N 1
ATOM 1310 C CA . THR A 1 169 ? 10.807 -5.905 -18.733 1.00 97.25 169 THR A CA 1
ATOM 1311 C C . THR A 1 169 ? 10.920 -5.464 -20.194 1.00 97.25 169 THR A C 1
ATOM 1313 O O . THR A 1 169 ? 10.005 -5.708 -20.972 1.00 97.25 169 THR A O 1
ATOM 1316 N N . ARG A 1 170 ? 12.032 -4.812 -20.578 1.00 95.75 170 ARG A N 1
ATOM 1317 C CA . ARG A 1 170 ? 12.229 -4.148 -21.884 1.00 95.75 170 ARG A CA 1
ATOM 1318 C C . ARG A 1 170 ? 11.228 -3.024 -22.189 1.00 95.75 170 ARG A C 1
ATOM 1320 O O . ARG A 1 170 ? 11.179 -2.561 -23.324 1.00 95.75 170 ARG A O 1
ATOM 1327 N N . LEU A 1 171 ? 10.476 -2.562 -21.189 1.00 97.25 171 LEU A N 1
ATOM 1328 C CA . LEU A 1 171 ? 9.524 -1.456 -21.318 1.00 97.25 171 LEU A CA 1
ATOM 1329 C C . LEU A 1 171 ? 10.140 -0.091 -20.984 1.00 97.25 171 LEU A C 1
ATOM 1331 O O . LEU A 1 171 ? 9.518 0.927 -21.253 1.00 97.25 171 LEU A O 1
ATOM 1335 N N . VAL A 1 172 ? 11.352 -0.050 -20.416 1.00 97.75 172 VAL A N 1
ATOM 1336 C CA . VAL A 1 172 ? 12.050 1.204 -20.090 1.00 97.75 172 VAL A CA 1
ATOM 1337 C C . VAL A 1 172 ? 12.717 1.775 -21.352 1.00 97.75 172 VAL A C 1
ATOM 1339 O O . VAL A 1 172 ? 13.631 1.139 -21.893 1.00 97.75 172 VAL A O 1
ATOM 1342 N N . PRO A 1 173 ? 12.330 2.974 -21.827 1.00 97.12 173 PRO A N 1
ATOM 1343 C CA . PRO A 1 173 ? 12.970 3.604 -22.977 1.00 97.12 173 PRO A CA 1
ATOM 1344 C C . PRO A 1 173 ? 14.437 3.968 -22.707 1.00 97.12 173 PRO A C 1
ATOM 1346 O O . PRO A 1 173 ? 14.803 4.385 -21.608 1.00 97.12 173 PRO A O 1
ATOM 1349 N N . ARG A 1 174 ? 15.289 3.895 -23.739 1.00 95.62 174 ARG A N 1
ATOM 1350 C CA . ARG A 1 174 ? 16.714 4.278 -23.628 1.00 95.62 174 ARG A CA 1
ATOM 1351 C C . ARG A 1 174 ? 16.917 5.725 -23.178 1.00 95.62 174 ARG A C 1
ATOM 1353 O O . ARG A 1 174 ? 17.864 6.000 -22.452 1.00 95.62 174 ARG A O 1
ATOM 1360 N N . THR A 1 175 ? 16.040 6.633 -23.601 1.00 96.19 175 THR A N 1
ATOM 1361 C CA . THR A 1 175 ? 16.062 8.041 -23.179 1.00 96.19 175 THR A CA 1
ATOM 1362 C C . THR A 1 175 ? 15.922 8.163 -21.664 1.00 96.19 175 THR A C 1
ATOM 1364 O O . THR A 1 175 ? 16.751 8.798 -21.030 1.00 96.19 175 THR A O 1
ATOM 1367 N N . VAL A 1 176 ? 14.973 7.438 -21.065 1.00 96.25 176 VAL A N 1
ATOM 1368 C CA . VAL A 1 176 ? 14.750 7.400 -19.610 1.00 96.25 176 VAL A CA 1
ATOM 1369 C C . VAL A 1 176 ? 15.980 6.893 -18.856 1.00 96.25 176 VAL A C 1
ATOM 1371 O O . VAL A 1 176 ? 16.325 7.435 -17.804 1.00 96.25 176 VAL A O 1
ATOM 1374 N N . VAL A 1 177 ? 16.653 5.866 -19.389 1.00 96.31 177 VAL A N 1
ATOM 1375 C CA . VAL A 1 177 ? 17.898 5.336 -18.810 1.00 96.31 177 VAL A CA 1
ATOM 1376 C C . VAL A 1 177 ? 18.999 6.395 -18.833 1.00 96.31 177 VAL A C 1
ATOM 1378 O O . VAL A 1 177 ? 19.631 6.625 -17.805 1.00 96.31 177 VAL A O 1
ATOM 1381 N N . ASN A 1 178 ? 19.199 7.060 -19.974 1.00 95.06 178 ASN A N 1
ATOM 1382 C CA . ASN A 1 178 ? 20.219 8.098 -20.132 1.00 95.06 178 ASN A CA 1
ATOM 1383 C C . ASN A 1 178 ? 19.955 9.299 -19.211 1.00 95.06 178 ASN A C 1
ATOM 1385 O O . ASN A 1 178 ? 20.860 9.716 -18.492 1.00 95.06 178 ASN A O 1
ATOM 1389 N N . ASP A 1 179 ? 18.718 9.805 -19.183 1.00 93.56 179 ASP A N 1
ATOM 1390 C CA . ASP A 1 179 ? 18.319 10.921 -18.317 1.00 93.56 179 ASP A CA 1
ATOM 1391 C C . ASP A 1 179 ? 18.568 10.583 -16.845 1.00 93.56 179 ASP A C 1
ATOM 1393 O O . ASP A 1 179 ? 19.109 11.380 -16.084 1.00 93.56 179 ASP A O 1
ATOM 1397 N N . SER A 1 180 ? 18.184 9.370 -16.439 1.00 92.00 180 SER A N 1
ATOM 1398 C CA . SER A 1 180 ? 18.343 8.923 -15.058 1.00 92.00 180 SER A CA 1
ATOM 1399 C C . SER A 1 180 ? 19.808 8.728 -14.685 1.00 92.00 180 SER A C 1
ATOM 1401 O O . SER A 1 180 ? 20.164 9.014 -13.550 1.00 92.00 180 SER A O 1
ATOM 1403 N N . PHE A 1 181 ? 20.655 8.279 -15.618 1.00 92.50 181 PHE A N 1
ATOM 1404 C CA . PHE A 1 181 ? 22.095 8.155 -15.395 1.00 92.50 181 PHE A CA 1
ATOM 1405 C C . PHE A 1 181 ? 22.736 9.515 -15.100 1.00 92.50 181 PHE A C 1
ATOM 1407 O O . PHE A 1 181 ? 23.447 9.630 -14.110 1.00 92.50 181 PHE A O 1
ATOM 1414 N N . ILE A 1 182 ? 22.403 10.550 -15.883 1.00 91.19 182 ILE A N 1
ATOM 1415 C CA . ILE A 1 182 ? 22.898 11.923 -15.675 1.00 91.19 182 ILE A CA 1
ATOM 1416 C C . ILE A 1 182 ? 22.531 12.454 -14.282 1.00 91.19 182 ILE A C 1
ATOM 1418 O O . ILE A 1 182 ? 23.311 13.178 -13.679 1.00 91.19 182 ILE A O 1
ATOM 1422 N N . VAL A 1 183 ? 21.350 12.107 -13.762 1.00 86.75 183 VAL A N 1
ATOM 1423 C CA . VAL A 1 183 ? 20.890 12.579 -12.444 1.00 86.75 183 VAL A CA 1
ATOM 1424 C C . VAL A 1 183 ? 21.625 11.900 -11.281 1.00 86.75 183 VAL A C 1
ATOM 1426 O O . VAL A 1 183 ? 21.725 12.487 -10.205 1.00 86.75 183 VAL A O 1
ATOM 1429 N N . VAL A 1 184 ? 22.111 10.667 -11.456 1.00 86.06 184 VAL A N 1
ATOM 1430 C CA . VAL A 1 184 ? 22.674 9.858 -10.354 1.00 86.06 184 VAL A CA 1
ATOM 1431 C C . VAL A 1 184 ? 24.203 9.809 -10.313 1.00 86.06 184 VAL A C 1
ATOM 1433 O O . VAL A 1 184 ? 24.744 9.176 -9.404 1.00 86.06 184 VAL A O 1
ATOM 1436 N N . THR A 1 185 ? 24.890 10.432 -11.274 1.00 85.38 185 THR A N 1
ATOM 1437 C CA . THR A 1 185 ? 26.360 10.537 -11.352 1.00 85.38 185 THR A CA 1
ATOM 1438 C C . THR A 1 185 ? 26.823 11.967 -11.161 1.00 85.38 185 THR A C 1
ATOM 1440 O O . THR A 1 185 ? 27.783 12.164 -10.387 1.00 85.38 185 THR A O 1
#

Sequence (185 aa):
MGQVADCIYGVITKQDNETPFEDFFVNLAGDGYANTIEFLYRRGHKETKLLGYALDNAVCADQMEVLRMILSTGRVTQDRIGETLLIAARHGNFSPVEFLVQNSRISDRQTKKAFENASKLAISKYLLDKLDDPAGSVETAFRNAAGSGHYTLMGTSERVAILKFLLSTRLVPRTVVNDSFIVVT

InterPro domains:
  IPR036770 Ankyrin repeat-containing domain superfamily [G3DSA:1.25.40.20] (15-179)
  IPR036770 Ankyrin repeat-containing domain superfamily [SSF48403] (29-127)

Foldseek 3Di:
DPPVVVVVVVVLVPDPDPDDSLNVLLVCLLVQVQVVNVVVVVVPPLDQVSLLSSLLSNLLNVNVSNNVSSVVVVSHDLVSLLVSLLSNQLSQPVVSVVCSVVPGDDDLVSLLSSLLRGQAPVSVVVSVVVHPDCLVSLLSSLCQLLVNHDHPSHDVVRSVVSNVVSVVVVSHDPVSVVVSVVVND